Protein AF-A0A852SS51-F1 (afdb_monomer)

Secondary structure (DSSP, 8-state):
------------------------TT-----HHHHHHHGGGTTSEE--TTSPPP--TTTGGGB-GGG-EEEEEETTEEEEEEEBTTS-EEEEEEEPPHHHHS------------------PPPP-----------PPP---------------PPPPP---SS-EEEEE-HHHHHHH-EEEEETTTTEEEEE--TTS---TT-EEEETTEEEE-

Organism: NCBI:txid881268

Sequence (214 aa):
MHGRGAGASIALGLTVVALVPVLLSGCAASPTAALSRMAHLDRGTPVSGHIVPPVVPDVDADLVDSSVRLLAEQDGTAFWVGATSADDICFIAAPAPADLLATPSPTPSPAGAGTAAPGATPTPSASAAASAAASTPAAVSQGFGPPTTAAPTLPVPSLSVSQPEAVCLSPDSFGSHGATLRLGAEGTRVWLHTEYMTVGTGWVPIAQNIAVKA

Foldseek 3Di:
DDDDDDDDDDDDDPDPPPPPPPPPPDDLPDLVLLLVLCVLLVVFDQQDVVRDDDDDPPQNVFWDNRFKGFRDDDLQKTWIWTAGSVNKIKIKIAGHPVVVVPDPPPPPDPPDDDDDDDDDDDDDDDDDDDDDDDDDDDDDPDDDDDPPPPDPPDDDDRQDAPGMDMDIGHSVCCNVFNDWDAGDDVRKIKGQAGQPDDDDPQWDDPGNRITIHD

Radius of gyration: 28.09 Å; Cα contacts (8 Å, |Δi|>4): 261; chains: 1; bounding box: 50×111×61 Å

pLDDT: mean 74.56, std 17.76, range [42.25, 97.19]

Mean predicted aligned error: 15.14 Å

Nearest PDB structures (foldseek):
  5igw-assembly1_A  TM=8.926E-01  e=1.756E+00  Escherichia coli
  5ih0-assembly1_A  TM=7.879E-01  e=1.985E+00  Escherichia coli
  7d4i-assembly1_B2  TM=7.133E-01  e=1.292E+00  Saccharomyces cerevisiae S288C
  8bdd-assembly1_A  TM=5.948E-01  e=3.447E+00  Bacteroides ovatus
  7fik-assembly1_e  TM=5.591E-01  e=3.049E+00  Xenopus laevis

Solvent-accessible surface area (backbone atoms only — not comparable to full-atom values): 14227 Å² total; per-residue (Å²): 133,88,81,87,84,84,81,82,89,81,86,80,79,92,73,83,72,80,73,74,76,80,71,77,79,80,65,76,63,65,33,58,61,17,47,62,62,46,57,76,56,65,83,32,55,69,62,52,96,85,59,74,80,81,82,32,86,100,47,50,96,43,47,38,74,92,53,36,28,46,66,48,74,48,75,61,22,27,33,35,38,28,27,25,62,84,28,26,35,34,45,34,42,24,53,43,56,69,77,78,68,51,68,77,70,77,71,79,74,80,89,69,81,92,77,93,79,89,88,82,88,82,84,90,80,84,88,85,87,82,90,81,90,79,87,82,80,83,84,79,85,72,89,76,74,84,81,85,65,81,70,81,83,70,86,75,79,86,46,77,49,93,58,59,46,73,44,72,35,49,39,67,56,32,73,75,70,28,47,75,42,73,52,76,92,86,59,29,32,38,34,45,43,56,85,89,57,80,86,54,95,78,52,46,75,80,46,98,43,33,31,38,29,120

Structure (mmCIF, N/CA/C/O backbone):
data_AF-A0A852SS51-F1
#
_entry.id   AF-A0A852SS51-F1
#
loop_
_atom_site.group_PDB
_atom_site.id
_atom_site.type_symbol
_atom_site.label_atom_id
_atom_site.label_alt_id
_atom_site.label_comp_id
_atom_site.label_asym_id
_atom_site.label_entity_id
_atom_site.label_seq_id
_atom_site.pdbx_PDB_ins_code
_atom_site.Cartn_x
_atom_site.Cartn_y
_atom_site.Cartn_z
_atom_site.occupancy
_atom_site.B_iso_or_equiv
_atom_site.auth_seq_id
_atom_site.auth_comp_id
_atom_site.auth_asym_id
_atom_site.auth_atom_id
_atom_site.pdbx_PDB_model_num
ATOM 1 N N . MET A 1 1 ? -3.092 -58.571 -26.195 1.00 42.25 1 MET A N 1
ATOM 2 C CA . MET A 1 1 ? -3.218 -58.309 -27.643 1.00 42.25 1 MET A CA 1
ATOM 3 C C . MET A 1 1 ? -2.917 -56.838 -27.881 1.00 42.25 1 MET A C 1
ATOM 5 O O . MET A 1 1 ? -3.468 -56.037 -27.149 1.00 42.25 1 MET A O 1
ATOM 9 N N . HIS A 1 2 ? -1.989 -56.568 -28.809 1.00 44.81 2 HIS A N 1
ATOM 10 C CA . HIS A 1 2 ? -1.758 -55.369 -29.641 1.00 44.81 2 HIS A CA 1
ATOM 11 C C . HIS A 1 2 ? -2.115 -53.963 -29.088 1.00 44.81 2 HIS A C 1
ATOM 13 O O . HIS A 1 2 ? -3.237 -53.722 -28.685 1.00 44.81 2 HIS A O 1
ATOM 19 N N . GLY A 1 3 ? -1.244 -52.952 -29.131 1.00 45.25 3 GLY A N 1
ATOM 20 C CA . GLY A 1 3 ? -0.030 -52.831 -29.928 1.00 45.25 3 GLY A CA 1
ATOM 21 C C . GLY A 1 3 ? 0.813 -51.617 -29.536 1.00 45.25 3 GLY A C 1
ATOM 22 O O . GLY A 1 3 ? 0.319 -50.598 -29.062 1.00 45.25 3 GLY A O 1
ATOM 23 N N . ARG A 1 4 ? 2.120 -51.781 -29.741 1.00 53.38 4 ARG A N 1
ATOM 24 C CA . ARG A 1 4 ? 3.139 -50.737 -29.682 1.00 53.38 4 ARG A CA 1
ATOM 25 C C . ARG A 1 4 ? 3.018 -49.882 -30.944 1.00 53.38 4 ARG A C 1
ATOM 27 O O . ARG A 1 4 ? 3.252 -50.389 -32.037 1.00 53.38 4 ARG A O 1
ATOM 34 N N . GLY A 1 5 ? 2.665 -48.610 -30.788 1.00 48.19 5 GLY A N 1
ATOM 35 C CA . GLY A 1 5 ? 2.782 -47.610 -31.845 1.00 48.19 5 GLY A CA 1
ATOM 36 C C . GLY A 1 5 ? 4.190 -47.029 -31.851 1.00 48.19 5 GLY A C 1
ATOM 37 O O . GLY A 1 5 ? 4.538 -46.242 -30.977 1.00 48.19 5 GLY A O 1
ATOM 38 N N . ALA A 1 6 ? 4.992 -47.456 -32.823 1.00 56.84 6 ALA A N 1
ATOM 39 C CA . ALA A 1 6 ? 6.193 -46.761 -33.255 1.00 56.84 6 ALA A CA 1
ATOM 40 C C . ALA A 1 6 ? 5.785 -45.558 -34.124 1.00 56.84 6 ALA A C 1
ATOM 42 O O . ALA A 1 6 ? 4.929 -45.691 -34.995 1.00 56.84 6 ALA A O 1
ATOM 43 N N . GLY A 1 7 ? 6.402 -44.401 -33.907 1.00 43.03 7 GLY A N 1
ATOM 44 C CA . GLY A 1 7 ? 6.228 -43.212 -34.745 1.00 43.03 7 GLY A CA 1
ATOM 45 C C . GLY A 1 7 ? 7.230 -42.155 -34.302 1.00 43.03 7 GLY A C 1
ATOM 46 O O . GLY A 1 7 ? 7.063 -41.546 -33.258 1.00 43.03 7 GLY A O 1
ATOM 47 N N . ALA A 1 8 ? 8.408 -42.140 -34.921 1.00 53.12 8 ALA A N 1
ATOM 48 C CA . ALA A 1 8 ? 8.755 -41.256 -36.036 1.00 53.12 8 ALA A CA 1
ATOM 49 C C . ALA A 1 8 ? 9.633 -40.102 -35.527 1.00 53.12 8 ALA A C 1
ATOM 51 O O . ALA A 1 8 ? 9.162 -39.050 -35.108 1.00 53.12 8 ALA A O 1
ATOM 52 N N . SER A 1 9 ? 10.944 -40.345 -35.547 1.00 51.62 9 SER A N 1
ATOM 53 C CA . SER A 1 9 ? 11.971 -39.323 -35.373 1.00 51.62 9 SER A CA 1
ATOM 54 C C . SER A 1 9 ? 11.930 -38.372 -36.567 1.00 51.62 9 SER A C 1
ATOM 56 O O . SER A 1 9 ? 12.265 -38.765 -37.682 1.00 51.62 9 SER A O 1
ATOM 58 N N . ILE A 1 10 ? 11.533 -37.123 -36.335 1.00 52.88 10 ILE A N 1
ATOM 59 C CA . ILE A 1 10 ? 11.692 -36.040 -37.305 1.00 52.88 10 ILE A CA 1
ATOM 60 C C . ILE A 1 10 ? 12.879 -35.206 -36.830 1.00 52.88 10 ILE A C 1
ATOM 62 O O . ILE A 1 10 ? 12.768 -34.391 -35.919 1.00 52.88 10 ILE A O 1
ATOM 66 N N . ALA A 1 11 ? 14.037 -35.471 -37.428 1.00 55.38 11 ALA A N 1
ATOM 67 C CA . ALA A 1 11 ? 15.198 -34.599 -37.384 1.00 55.38 11 ALA A CA 1
ATOM 68 C C . ALA A 1 11 ? 15.088 -33.629 -38.563 1.00 55.38 11 ALA A C 1
ATOM 70 O O . ALA A 1 11 ? 15.145 -34.070 -39.706 1.00 55.38 11 ALA A O 1
ATOM 71 N N . LEU A 1 12 ? 14.918 -32.331 -38.304 1.00 49.09 12 LEU A N 1
ATOM 72 C CA . LEU A 1 12 ? 14.975 -31.297 -39.338 1.00 49.09 12 LEU A CA 1
ATOM 73 C C . LEU A 1 12 ? 15.389 -29.952 -38.730 1.00 49.09 12 LEU A C 1
ATOM 75 O O . LEU A 1 12 ? 14.656 -29.351 -37.952 1.00 49.09 12 LEU A O 1
ATOM 79 N N . GLY A 1 13 ? 16.567 -29.492 -39.155 1.00 46.44 13 GLY A N 1
ATOM 80 C CA . GLY A 1 13 ? 16.832 -28.076 -39.402 1.00 46.44 13 GLY A CA 1
ATOM 81 C C . GLY A 1 13 ? 17.145 -27.209 -38.190 1.00 46.44 13 GLY A C 1
ATOM 82 O O . GLY A 1 13 ? 16.386 -26.297 -37.875 1.00 46.44 13 GLY A O 1
ATOM 83 N N . LEU A 1 14 ? 18.316 -27.411 -37.580 1.00 47.19 14 LEU A N 1
ATOM 84 C CA . LEU A 1 14 ? 18.924 -26.416 -36.696 1.00 47.19 14 LEU A CA 1
ATOM 85 C C . LEU A 1 14 ? 19.359 -25.200 -37.541 1.00 47.19 14 LEU A C 1
ATOM 87 O O . LEU A 1 14 ? 20.503 -25.091 -37.975 1.00 47.19 14 LEU A O 1
ATOM 91 N N . THR A 1 15 ? 18.417 -24.307 -37.834 1.00 51.47 15 THR A N 1
ATOM 92 C CA . THR A 1 15 ? 18.710 -23.023 -38.474 1.00 51.47 15 THR A CA 1
ATOM 93 C C . THR A 1 15 ? 19.184 -22.089 -37.371 1.00 51.47 15 THR A C 1
ATOM 95 O O . THR A 1 15 ? 18.378 -21.504 -36.652 1.00 51.47 15 THR A O 1
ATOM 98 N N . VAL A 1 16 ? 20.502 -21.992 -37.191 1.00 48.81 16 VAL A N 1
ATOM 99 C CA . VAL A 1 16 ? 21.130 -20.994 -36.317 1.00 48.81 16 VAL A CA 1
ATOM 100 C C . VAL A 1 16 ? 20.987 -19.636 -37.001 1.00 48.81 16 VAL A C 1
ATOM 102 O O . VAL A 1 16 ? 21.909 -19.126 -37.629 1.00 48.81 16 VAL A O 1
ATOM 105 N N . VAL A 1 17 ? 19.790 -19.055 -36.929 1.00 54.34 17 VAL A N 1
ATOM 106 C CA . VAL A 1 17 ? 19.631 -17.616 -37.107 1.00 54.34 17 VAL A CA 1
ATOM 107 C C . VAL A 1 17 ? 20.186 -17.008 -35.831 1.00 54.34 17 VAL A C 1
ATOM 109 O O . VAL A 1 17 ? 19.547 -17.050 -34.782 1.00 54.34 17 VAL A O 1
ATOM 112 N N . ALA A 1 18 ? 21.414 -16.502 -35.910 1.00 50.97 18 ALA A N 1
ATOM 113 C CA . ALA A 1 18 ? 21.971 -15.629 -34.895 1.00 50.97 18 ALA A CA 1
ATOM 114 C C . ALA A 1 18 ? 21.113 -14.355 -34.848 1.00 50.97 18 ALA A C 1
ATOM 116 O O . ALA A 1 18 ? 21.415 -13.360 -35.505 1.00 50.97 18 ALA A O 1
ATOM 117 N N . LEU A 1 19 ? 20.008 -14.395 -34.095 1.00 48.12 19 LEU A N 1
ATOM 118 C CA . LEU A 1 19 ? 19.442 -13.187 -33.523 1.00 48.12 19 LEU A CA 1
ATOM 119 C C . LEU A 1 19 ? 20.544 -12.629 -32.636 1.00 48.12 19 LEU A C 1
ATOM 121 O O . LEU A 1 19 ? 20.830 -13.177 -31.578 1.00 48.12 19 LEU A O 1
ATOM 125 N N . VAL A 1 20 ? 21.196 -11.574 -33.103 1.00 48.84 20 VAL A N 1
ATOM 126 C CA . VAL A 1 20 ? 21.900 -10.644 -32.233 1.00 48.84 20 VAL A CA 1
ATOM 127 C C . VAL A 1 20 ? 20.809 -10.068 -31.331 1.00 48.84 20 VAL A C 1
ATOM 129 O O . VAL A 1 20 ? 19.984 -9.304 -31.843 1.00 48.84 20 VAL A O 1
ATOM 132 N N . PRO A 1 21 ? 20.714 -10.420 -30.031 1.00 57.44 21 PRO A N 1
ATOM 133 C CA . PRO A 1 21 ? 19.940 -9.584 -29.144 1.00 57.44 21 PRO A CA 1
ATOM 134 C C . PRO A 1 21 ? 20.700 -8.264 -29.129 1.00 57.44 21 PRO A C 1
ATOM 136 O O . PRO A 1 21 ? 21.792 -8.159 -28.570 1.00 57.44 21 PRO A O 1
ATOM 139 N N . VAL A 1 22 ? 20.155 -7.257 -29.806 1.00 53.78 22 VAL A N 1
ATOM 140 C CA . VAL A 1 22 ? 20.464 -5.875 -29.472 1.00 53.78 22 VAL A CA 1
ATOM 141 C C . VAL A 1 22 ? 19.935 -5.722 -28.054 1.00 53.78 22 VAL A C 1
ATOM 143 O O . VAL A 1 22 ? 18.771 -5.399 -27.832 1.00 53.78 22 VAL A O 1
ATOM 146 N N . LEU A 1 23 ? 20.776 -6.098 -27.092 1.00 49.91 23 LEU A N 1
ATOM 147 C CA . LEU A 1 23 ? 20.613 -5.764 -25.699 1.00 49.91 23 LEU A CA 1
ATOM 148 C C . LEU A 1 23 ? 20.606 -4.241 -25.706 1.00 49.91 23 LEU A C 1
ATOM 150 O O . LEU A 1 23 ? 21.656 -3.608 -25.797 1.00 49.91 23 LEU A O 1
ATOM 154 N N . LEU A 1 24 ? 19.410 -3.654 -25.671 1.00 52.22 24 LEU A N 1
ATOM 155 C CA . LEU A 1 24 ? 19.186 -2.289 -25.221 1.00 52.22 24 LEU A CA 1
ATOM 156 C C . LEU A 1 24 ? 19.570 -2.234 -23.734 1.00 52.22 24 LEU A C 1
ATOM 158 O O . LEU A 1 24 ? 18.744 -2.045 -22.850 1.00 52.22 24 LEU A O 1
ATOM 162 N N . SER A 1 25 ? 20.845 -2.481 -23.445 1.00 55.56 25 SER A N 1
ATOM 163 C CA . SER A 1 25 ? 21.470 -2.239 -22.163 1.00 55.56 25 SER A CA 1
ATOM 164 C C . SER A 1 25 ? 21.562 -0.727 -22.024 1.00 55.56 25 SER A C 1
ATOM 166 O O . SER A 1 25 ? 22.410 -0.100 -22.660 1.00 55.56 25 SER A O 1
ATOM 168 N N . GLY A 1 26 ? 20.666 -0.120 -21.255 1.00 47.28 26 GLY A N 1
ATOM 169 C CA . GLY A 1 26 ? 20.811 1.305 -20.963 1.00 47.28 26 GLY A CA 1
ATOM 170 C C . GLY A 1 26 ? 19.663 1.978 -20.237 1.00 47.28 26 GLY A C 1
ATOM 171 O O . GLY A 1 26 ? 19.894 2.984 -19.579 1.00 47.28 26 GLY A O 1
ATOM 172 N N . CYS A 1 27 ? 18.459 1.419 -20.273 1.00 58.12 27 CYS A N 1
ATOM 173 C CA . CYS A 1 27 ? 17.416 1.814 -19.339 1.00 58.12 27 CYS A CA 1
ATOM 174 C C . CYS A 1 27 ? 17.160 0.603 -18.458 1.00 58.12 27 CYS A C 1
ATOM 176 O O . CYS A 1 27 ? 16.450 -0.313 -18.865 1.00 58.12 27 CYS A O 1
ATOM 178 N N . ALA A 1 28 ? 17.789 0.571 -17.277 1.00 53.47 28 ALA A N 1
ATOM 179 C CA . ALA A 1 28 ? 17.272 -0.239 -16.180 1.00 53.47 28 ALA A CA 1
ATOM 180 C C . ALA A 1 28 ? 15.761 -0.005 -16.160 1.00 53.47 28 ALA A C 1
ATOM 182 O O . ALA A 1 28 ? 15.351 1.159 -16.210 1.00 53.47 28 ALA A O 1
ATOM 183 N N . ALA A 1 29 ? 14.985 -1.086 -16.254 1.00 58.97 29 ALA A N 1
ATOM 184 C CA . ALA A 1 29 ? 13.540 -1.048 -16.388 1.00 58.97 29 ALA A CA 1
ATOM 185 C C . ALA A 1 29 ? 12.988 -0.157 -15.275 1.00 58.97 29 ALA A C 1
ATOM 187 O O . ALA A 1 29 ? 12.867 -0.568 -14.128 1.00 58.97 29 ALA A O 1
ATOM 188 N N . SER A 1 30 ? 12.762 1.119 -15.594 1.00 70.88 30 SER A N 1
ATOM 189 C CA . SER A 1 30 ? 12.109 2.021 -14.665 1.00 70.88 30 SER A CA 1
ATOM 190 C C . SER A 1 30 ? 10.732 1.416 -14.468 1.00 70.88 30 SER A C 1
ATOM 192 O O . SER A 1 30 ? 10.134 1.048 -15.489 1.00 70.88 30 SER A O 1
ATOM 194 N N . PRO A 1 31 ? 10.255 1.267 -13.224 1.00 78.69 31 PRO A N 1
ATOM 195 C CA . PRO A 1 31 ? 9.026 0.550 -12.929 1.00 78.69 31 PRO A CA 1
ATOM 196 C C . PRO A 1 31 ? 7.823 1.360 -13.425 1.00 78.69 31 PRO A C 1
ATOM 198 O O . PRO A 1 31 ? 7.130 2.048 -12.685 1.00 78.69 31 PRO A O 1
ATOM 201 N N . THR A 1 32 ? 7.655 1.391 -14.742 1.00 85.06 32 THR A N 1
ATOM 202 C CA . THR A 1 32 ? 6.829 2.364 -15.450 1.00 85.06 32 THR A CA 1
ATOM 203 C C . THR A 1 32 ? 5.369 1.994 -15.269 1.00 85.06 32 THR A C 1
ATOM 205 O O . THR A 1 32 ? 4.538 2.883 -15.080 1.00 85.06 32 THR A O 1
ATOM 208 N N . ALA A 1 33 ? 5.049 0.695 -15.275 1.00 85.00 33 ALA A N 1
ATOM 209 C CA . ALA A 1 33 ? 3.691 0.246 -15.036 1.00 85.00 33 ALA A CA 1
ATOM 210 C C . ALA A 1 33 ? 3.321 0.427 -13.561 1.00 85.00 33 ALA A C 1
ATOM 212 O O . ALA A 1 33 ? 2.258 0.985 -13.283 1.00 85.00 33 ALA A O 1
ATOM 213 N N . ALA A 1 34 ? 4.198 0.062 -12.620 1.00 86.75 34 ALA A N 1
ATOM 214 C CA . ALA A 1 34 ? 3.962 0.290 -11.198 1.00 86.75 34 ALA A CA 1
ATOM 215 C C . ALA A 1 34 ? 3.784 1.782 -10.890 1.00 86.75 34 ALA A C 1
ATOM 217 O O . ALA A 1 34 ? 2.770 2.174 -10.314 1.00 86.75 34 ALA A O 1
ATOM 218 N N . LEU A 1 35 ? 4.703 2.641 -11.347 1.00 87.06 35 LEU A N 1
ATOM 219 C CA . LEU A 1 35 ? 4.623 4.094 -11.156 1.00 87.06 35 LEU A CA 1
ATOM 220 C C . LEU A 1 35 ? 3.359 4.684 -11.788 1.00 87.06 35 LEU A C 1
ATOM 222 O O . LEU A 1 35 ? 2.681 5.490 -11.154 1.00 87.06 35 LEU A O 1
ATOM 226 N N . SER A 1 36 ? 2.988 4.256 -13.000 1.00 88.19 36 SER A N 1
ATOM 227 C CA . SER A 1 36 ? 1.755 4.720 -13.645 1.00 88.19 36 SER A CA 1
ATOM 228 C C . SER A 1 36 ? 0.504 4.334 -12.856 1.00 88.19 36 SER A C 1
ATOM 230 O O . SER A 1 36 ? -0.457 5.100 -12.845 1.00 88.19 36 SER A O 1
ATOM 232 N N . ARG A 1 37 ? 0.480 3.165 -12.207 1.00 87.38 37 ARG A N 1
ATOM 233 C CA . ARG A 1 37 ? -0.650 2.744 -11.363 1.00 87.38 37 ARG A CA 1
ATOM 234 C C . ARG A 1 37 ? -0.654 3.454 -10.012 1.00 87.38 37 ARG A C 1
ATOM 236 O O . ARG A 1 37 ? -1.723 3.812 -9.524 1.00 87.38 37 ARG A O 1
ATOM 243 N N . MET A 1 38 ? 0.520 3.700 -9.436 1.00 88.12 38 MET A N 1
ATOM 244 C CA . MET A 1 38 ? 0.670 4.438 -8.181 1.00 88.12 38 MET A CA 1
ATOM 245 C C . MET A 1 38 ? 0.417 5.940 -8.324 1.00 88.12 38 MET A C 1
ATOM 247 O O . MET A 1 38 ? 0.101 6.575 -7.326 1.00 88.12 38 MET A O 1
ATOM 251 N N . ALA A 1 39 ? 0.477 6.516 -9.528 1.00 86.31 39 ALA A N 1
ATOM 252 C CA . ALA A 1 39 ? 0.169 7.933 -9.760 1.00 86.31 39 ALA A CA 1
ATOM 253 C C . ALA A 1 39 ? -1.237 8.340 -9.267 1.00 86.31 39 ALA A C 1
ATOM 255 O O . ALA A 1 39 ? -1.473 9.485 -8.896 1.00 86.31 39 ALA A O 1
ATOM 256 N N . HIS A 1 40 ? -2.173 7.391 -9.195 1.00 79.50 40 HIS A N 1
ATOM 257 C CA . HIS A 1 40 ? -3.512 7.616 -8.640 1.00 79.50 40 HIS A CA 1
ATOM 258 C C . HIS A 1 40 ? -3.546 7.648 -7.100 1.00 79.50 40 HIS A C 1
ATOM 260 O O . HIS A 1 40 ? -4.540 8.064 -6.509 1.00 79.50 40 HIS A O 1
ATOM 266 N N . LEU A 1 41 ? -2.467 7.211 -6.448 1.00 81.19 41 LEU A N 1
ATOM 267 C CA . LEU A 1 41 ? -2.251 7.271 -4.999 1.00 81.19 41 LEU A CA 1
ATOM 268 C C . LEU A 1 41 ? -1.458 8.525 -4.585 1.00 81.19 41 LEU A C 1
ATOM 270 O O . LEU A 1 41 ? -1.228 8.737 -3.396 1.00 81.19 41 LEU A O 1
ATOM 274 N N . ASP A 1 42 ? -1.049 9.365 -5.545 1.00 61.44 42 ASP A N 1
ATOM 275 C CA . ASP A 1 42 ? -0.077 10.468 -5.403 1.00 61.44 42 ASP A CA 1
ATOM 276 C C . ASP A 1 42 ? -0.599 11.687 -4.614 1.00 61.44 42 ASP A C 1
ATOM 278 O O . ASP A 1 42 ? -0.108 12.804 -4.739 1.00 61.44 42 ASP A O 1
ATOM 282 N N . ARG A 1 43 ? -1.609 11.484 -3.759 1.00 63.03 43 ARG A N 1
ATOM 283 C CA . ARG A 1 43 ? -1.930 12.422 -2.673 1.00 63.03 43 ARG A CA 1
ATOM 284 C C . ARG A 1 43 ? -1.122 12.154 -1.401 1.00 63.03 43 ARG A C 1
ATOM 286 O O . ARG A 1 43 ? -1.255 12.915 -0.446 1.00 63.03 43 ARG A O 1
ATOM 293 N N . GLY A 1 44 ? -0.318 11.090 -1.371 1.00 60.62 44 GLY A N 1
ATOM 294 C CA . GLY A 1 44 ? 0.614 10.822 -0.276 1.00 60.62 44 GLY A CA 1
ATOM 295 C C . GLY A 1 44 ? 1.711 11.884 -0.185 1.00 60.62 44 GLY A C 1
ATOM 296 O O . GLY A 1 44 ? 2.132 12.455 -1.192 1.00 60.62 44 GLY A O 1
ATOM 297 N N . THR A 1 45 ? 2.199 12.149 1.026 1.00 65.12 45 THR A N 1
ATOM 298 C CA . THR A 1 45 ? 3.310 13.086 1.224 1.00 65.12 45 THR A CA 1
ATOM 299 C C . THR A 1 45 ? 4.581 12.433 0.678 1.00 65.12 45 THR A C 1
ATOM 301 O O . THR A 1 45 ? 4.943 11.345 1.147 1.00 65.12 45 THR A O 1
ATOM 304 N N . PRO A 1 46 ? 5.275 13.038 -0.309 1.00 64.06 46 PRO A N 1
ATOM 305 C CA . PRO A 1 46 ? 6.566 12.527 -0.726 1.00 64.06 46 PRO A CA 1
ATOM 306 C C . PRO A 1 46 ? 7.482 12.537 0.488 1.00 64.06 46 PRO A C 1
ATOM 308 O O . PRO A 1 46 ? 7.522 13.507 1.253 1.00 64.06 46 PRO A O 1
ATOM 311 N N . VAL A 1 47 ? 8.195 11.433 0.660 1.00 64.62 47 VAL A N 1
ATOM 312 C CA . VAL A 1 47 ? 9.148 11.248 1.742 1.00 64.62 47 VAL A CA 1
ATOM 313 C C . VAL A 1 47 ? 10.229 12.320 1.586 1.00 64.62 47 VAL A C 1
ATOM 315 O O . VAL A 1 47 ? 11.136 12.218 0.765 1.00 64.62 47 VAL A O 1
ATOM 318 N N . SER A 1 48 ? 10.068 13.427 2.310 1.00 60.38 48 SER A N 1
ATOM 319 C CA . SER A 1 48 ? 11.087 14.469 2.410 1.00 60.38 48 SER A CA 1
ATOM 320 C C . SER A 1 48 ? 12.249 13.860 3.185 1.00 60.38 48 SER A C 1
ATOM 322 O O . SER A 1 48 ? 11.986 13.093 4.104 1.00 60.38 48 SER A O 1
ATOM 324 N N . GLY A 1 49 ? 13.504 14.173 2.842 1.00 59.19 49 GLY A N 1
ATOM 325 C CA . GLY A 1 49 ? 14.711 13.426 3.264 1.00 59.19 49 GLY A CA 1
ATOM 326 C C . GLY A 1 49 ? 14.983 13.249 4.771 1.00 59.19 49 GLY A C 1
ATOM 327 O O . GLY A 1 49 ? 16.048 12.768 5.138 1.00 59.19 49 GLY A O 1
ATOM 328 N N . HIS A 1 50 ? 14.053 13.636 5.642 1.00 67.94 50 HIS A N 1
ATOM 329 C CA . HIS A 1 50 ? 14.040 13.353 7.077 1.00 67.94 50 HIS A CA 1
ATOM 330 C C . HIS A 1 50 ? 13.170 12.151 7.463 1.00 67.94 50 HIS A C 1
ATOM 332 O O . HIS A 1 50 ? 13.317 11.625 8.559 1.00 67.94 50 HIS A O 1
ATOM 338 N N . ILE A 1 51 ? 12.264 11.721 6.590 1.00 74.25 51 ILE A N 1
ATOM 339 C CA . ILE A 1 51 ? 11.429 10.549 6.813 1.00 74.25 51 ILE A CA 1
ATOM 340 C C . ILE A 1 51 ? 12.157 9.366 6.169 1.00 74.25 51 ILE A C 1
ATOM 342 O O . ILE A 1 51 ? 12.460 9.399 4.983 1.00 74.25 51 ILE A O 1
ATOM 346 N N . VAL A 1 52 ? 12.493 8.341 6.947 1.00 79.38 52 VAL A N 1
ATOM 347 C CA . VAL A 1 52 ? 13.168 7.141 6.433 1.00 79.38 52 VAL A CA 1
ATOM 348 C C . VAL A 1 52 ? 12.108 6.054 6.239 1.00 79.38 52 VAL A C 1
ATOM 350 O O . VAL A 1 52 ? 11.379 5.775 7.196 1.00 79.38 52 VAL A O 1
ATOM 353 N N . PRO A 1 53 ? 11.978 5.459 5.036 1.00 79.88 53 PRO A N 1
ATOM 354 C CA . PRO A 1 53 ? 11.108 4.309 4.825 1.00 79.88 53 PRO A CA 1
ATOM 355 C C . PRO A 1 53 ? 11.412 3.189 5.829 1.00 79.88 53 PRO A C 1
ATOM 357 O O . PRO A 1 53 ? 12.570 3.006 6.216 1.00 79.88 53 PRO A O 1
ATOM 360 N N . PRO A 1 54 ? 10.403 2.431 6.279 1.00 83.44 54 PRO A N 1
ATOM 361 C CA . PRO A 1 54 ? 10.652 1.296 7.151 1.00 83.44 54 PRO A CA 1
ATOM 362 C C . PRO A 1 54 ? 11.446 0.224 6.402 1.00 83.44 54 PRO A C 1
ATOM 364 O O . PRO A 1 54 ? 11.096 -0.132 5.279 1.00 83.44 54 PRO A O 1
ATOM 367 N N . VAL A 1 55 ? 12.460 -0.340 7.061 1.00 86.94 55 VAL A N 1
ATOM 368 C CA . VAL A 1 55 ? 13.191 -1.494 6.527 1.00 86.94 55 VAL A CA 1
ATOM 369 C C . VAL A 1 55 ? 12.291 -2.719 6.614 1.00 86.94 55 VAL A C 1
ATOM 371 O O . VAL A 1 55 ? 12.000 -3.204 7.711 1.00 86.94 55 VAL A O 1
ATOM 374 N N . VAL A 1 56 ?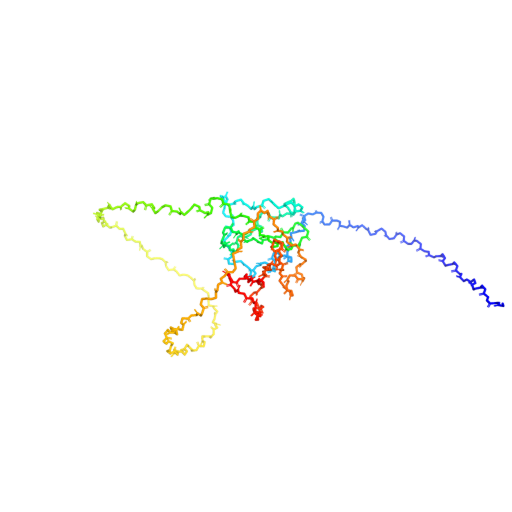 11.842 -3.218 5.465 1.00 86.56 56 VAL A N 1
ATOM 375 C CA . VAL A 1 56 ? 11.012 -4.424 5.379 1.00 86.56 56 VAL A CA 1
ATOM 376 C C . VAL A 1 56 ? 11.881 -5.598 4.920 1.00 86.56 56 VAL A C 1
ATOM 378 O O . VAL A 1 56 ? 12.427 -5.544 3.814 1.00 86.56 56 VAL A O 1
ATOM 381 N N . PRO A 1 57 ? 12.006 -6.679 5.714 1.00 83.44 57 PRO A N 1
ATOM 382 C CA . PRO A 1 57 ? 12.707 -7.882 5.277 1.00 83.44 57 PRO A CA 1
ATOM 383 C C . PRO A 1 57 ? 12.189 -8.359 3.915 1.00 83.44 57 PRO A C 1
ATOM 385 O O . PRO A 1 57 ? 10.995 -8.268 3.641 1.00 83.44 57 PRO A O 1
ATOM 388 N N . ASP A 1 58 ? 13.093 -8.841 3.063 1.00 83.06 58 ASP A N 1
ATOM 389 C CA . ASP A 1 58 ? 12.800 -9.408 1.735 1.00 83.06 58 ASP A CA 1
ATOM 390 C C . ASP A 1 58 ? 12.257 -8.436 0.667 1.00 83.06 58 ASP A C 1
ATOM 392 O O . ASP A 1 58 ? 12.173 -8.816 -0.497 1.00 83.06 58 ASP A O 1
ATOM 396 N N . VAL A 1 59 ? 11.931 -7.187 1.020 1.00 84.88 59 VAL A N 1
ATOM 397 C CA . VAL A 1 59 ? 11.398 -6.175 0.085 1.00 84.88 59 VAL A CA 1
ATOM 398 C C . VAL A 1 59 ? 12.348 -4.983 -0.078 1.00 84.88 59 VAL A C 1
ATOM 400 O O . VAL A 1 59 ? 12.448 -4.417 -1.164 1.00 84.88 59 VAL A O 1
ATOM 403 N N . ASP A 1 60 ? 13.069 -4.617 0.984 1.00 81.56 60 ASP A N 1
ATOM 404 C CA . ASP A 1 60 ? 13.890 -3.399 1.060 1.00 81.56 60 ASP A CA 1
ATOM 405 C C . ASP A 1 60 ? 14.955 -3.300 -0.043 1.00 81.56 60 ASP A C 1
ATOM 407 O O . ASP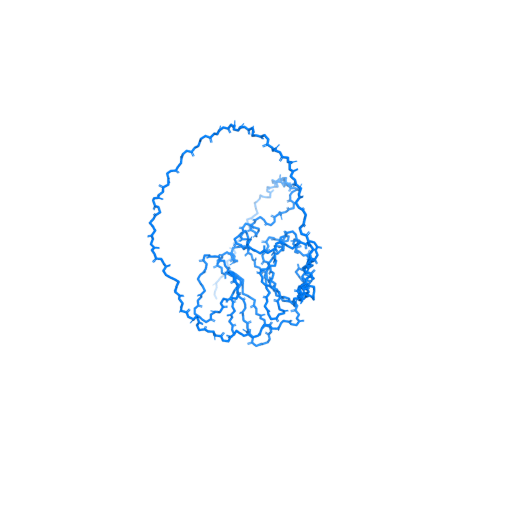 A 1 60 ? 15.097 -2.259 -0.677 1.00 81.56 60 ASP A O 1
ATOM 411 N N . ALA A 1 61 ? 15.643 -4.408 -0.342 1.00 79.12 61 ALA A N 1
ATOM 412 C CA . ALA A 1 61 ? 16.722 -4.437 -1.334 1.00 79.12 61 ALA A CA 1
ATOM 413 C C . ALA A 1 61 ? 16.256 -4.113 -2.765 1.00 79.12 61 ALA A C 1
ATOM 415 O O . ALA A 1 61 ? 17.068 -3.694 -3.591 1.00 79.12 61 ALA A O 1
ATOM 416 N N . ASP A 1 62 ? 14.966 -4.302 -3.047 1.00 87.81 62 ASP A N 1
ATOM 417 C CA . ASP A 1 62 ? 14.385 -4.091 -4.368 1.00 87.81 62 ASP A CA 1
ATOM 418 C C . ASP A 1 62 ? 13.540 -2.819 -4.452 1.00 87.81 62 ASP A C 1
ATOM 420 O O . ASP A 1 62 ? 13.135 -2.443 -5.552 1.00 87.81 62 ASP A O 1
ATOM 424 N N . LEU A 1 63 ? 13.265 -2.144 -3.332 1.00 90.62 63 LEU A N 1
ATOM 425 C CA . LEU A 1 63 ? 12.395 -0.975 -3.298 1.00 90.62 63 LEU A CA 1
ATOM 426 C C . LEU A 1 63 ? 13.099 0.251 -3.904 1.00 90.62 63 LEU A C 1
ATOM 428 O O . LEU A 1 63 ? 14.235 0.582 -3.572 1.00 90.62 63 LEU A O 1
ATOM 432 N N . VAL A 1 64 ? 12.417 0.971 -4.794 1.00 90.50 64 VAL A N 1
ATOM 433 C CA . VAL A 1 64 ? 12.946 2.211 -5.372 1.00 90.50 64 VAL A CA 1
ATOM 434 C C . VAL A 1 64 ? 12.608 3.370 -4.438 1.00 90.50 64 VAL A C 1
ATOM 436 O O . VAL A 1 64 ? 11.461 3.816 -4.417 1.00 90.50 64 VAL A O 1
ATOM 439 N N . ASP A 1 65 ? 13.593 3.905 -3.711 1.00 87.88 65 ASP A N 1
ATOM 440 C CA . ASP A 1 65 ? 13.408 4.971 -2.704 1.00 87.88 65 ASP A CA 1
ATOM 441 C C . ASP A 1 65 ? 12.546 6.148 -3.189 1.00 87.88 65 ASP A C 1
ATOM 443 O O . ASP A 1 65 ? 11.630 6.605 -2.506 1.00 87.88 65 ASP A O 1
ATOM 447 N N . SER A 1 66 ? 12.786 6.621 -4.417 1.00 87.12 66 SER A N 1
ATOM 448 C CA . SER A 1 66 ? 12.063 7.762 -4.998 1.00 87.12 66 SER A CA 1
ATOM 449 C C . SER A 1 66 ? 10.583 7.484 -5.282 1.00 87.12 66 SER A C 1
ATOM 451 O O . SER A 1 66 ? 9.811 8.420 -5.514 1.00 87.12 66 SER A O 1
ATOM 453 N N . SER A 1 67 ? 10.169 6.218 -5.261 1.00 90.56 67 SER A N 1
ATOM 454 C CA . SER A 1 67 ? 8.787 5.781 -5.462 1.00 90.56 67 SER A CA 1
ATOM 455 C C . SER A 1 67 ? 8.004 5.633 -4.158 1.00 90.56 67 SER A C 1
ATOM 457 O O . SER A 1 67 ? 6.777 5.584 -4.199 1.00 90.56 67 SER A O 1
ATOM 459 N N . VAL A 1 68 ? 8.688 5.600 -3.009 1.00 91.88 68 VAL A N 1
ATOM 460 C CA . VAL A 1 68 ? 8.045 5.374 -1.714 1.00 91.88 68 VAL A CA 1
ATOM 461 C C . VAL A 1 68 ? 7.211 6.588 -1.320 1.00 91.88 68 VAL A C 1
ATOM 463 O O . VAL A 1 68 ? 7.638 7.740 -1.456 1.00 91.88 68 VAL A O 1
ATOM 466 N N . ARG A 1 69 ? 5.991 6.344 -0.847 1.00 91.31 69 ARG A N 1
ATOM 467 C CA . ARG A 1 69 ? 5.049 7.362 -0.377 1.00 91.31 69 ARG A CA 1
ATOM 468 C C . ARG A 1 69 ? 4.447 6.928 0.948 1.00 91.31 69 ARG A C 1
ATOM 470 O O . ARG A 1 69 ? 3.998 5.790 1.077 1.00 91.31 69 ARG A O 1
ATOM 477 N N . LEU A 1 70 ? 4.388 7.857 1.900 1.00 91.94 70 LEU A N 1
ATOM 478 C CA . LEU A 1 70 ? 3.571 7.703 3.098 1.00 91.94 70 LEU A CA 1
ATOM 479 C C . LEU A 1 70 ? 2.123 8.040 2.740 1.00 91.94 70 LEU A C 1
ATOM 481 O O . LEU A 1 70 ? 1.838 9.138 2.256 1.00 91.94 70 LEU A O 1
ATOM 485 N N . LEU A 1 71 ? 1.216 7.095 2.965 1.00 92.25 71 LEU A N 1
ATOM 486 C CA . LEU A 1 71 ? -0.200 7.247 2.641 1.00 92.25 71 LEU A CA 1
ATOM 487 C C . LEU A 1 71 ? -1.020 7.713 3.840 1.00 92.25 71 LEU A C 1
ATOM 489 O O . LEU A 1 71 ? -1.881 8.579 3.693 1.00 92.25 71 LEU A O 1
ATOM 493 N N . ALA A 1 72 ? -0.782 7.120 5.010 1.00 91.75 72 ALA A N 1
ATOM 494 C CA . ALA A 1 72 ? -1.499 7.449 6.234 1.00 91.75 72 ALA A CA 1
ATOM 495 C C . ALA A 1 72 ? -0.744 6.979 7.477 1.00 91.75 72 ALA A C 1
ATOM 497 O O . ALA A 1 72 ? 0.065 6.052 7.419 1.00 91.75 72 ALA A O 1
ATOM 498 N N . GLU A 1 73 ? -1.101 7.573 8.608 1.00 91.00 73 GLU A N 1
ATOM 499 C CA . GLU A 1 73 ? -0.723 7.114 9.938 1.00 91.00 73 GLU A CA 1
ATOM 500 C C . GLU A 1 73 ? -1.977 6.899 10.771 1.00 91.00 73 GLU A C 1
ATOM 502 O O . GLU A 1 73 ? -2.895 7.723 10.756 1.00 91.00 73 GLU A O 1
ATOM 507 N N . GLN A 1 74 ? -2.012 5.797 11.510 1.00 89.81 74 GLN A N 1
ATOM 508 C CA . GLN A 1 74 ? -3.104 5.503 12.417 1.00 89.81 74 GLN A CA 1
ATOM 509 C C . GLN A 1 74 ? -2.657 4.599 13.556 1.00 89.81 74 GLN A C 1
ATOM 511 O O . GLN A 1 74 ? -2.043 3.563 13.321 1.00 89.81 74 GLN A O 1
ATOM 516 N N . ASP A 1 75 ? -2.994 4.984 14.788 1.00 89.31 75 ASP A N 1
ATOM 517 C CA . ASP A 1 75 ? -2.719 4.211 16.006 1.00 89.31 75 ASP A CA 1
ATOM 518 C C . ASP A 1 75 ? -1.249 3.768 16.141 1.00 89.31 75 ASP A C 1
ATOM 520 O O . ASP A 1 75 ? -0.942 2.689 16.644 1.00 89.31 75 ASP A O 1
ATOM 524 N N . GLY A 1 76 ? -0.318 4.612 15.680 1.00 90.19 76 GLY A N 1
ATOM 525 C CA . GLY A 1 76 ? 1.115 4.308 15.695 1.00 90.19 76 GLY A CA 1
ATOM 526 C C . GLY A 1 76 ? 1.564 3.332 14.604 1.00 90.19 76 GLY A C 1
ATOM 527 O O . GLY A 1 76 ? 2.689 2.847 14.665 1.00 90.19 76 GLY A O 1
ATOM 528 N N . THR A 1 77 ? 0.726 3.062 13.603 1.00 92.75 77 THR A N 1
ATOM 529 C CA . THR A 1 77 ? 1.073 2.326 12.383 1.00 92.75 77 THR A CA 1
ATOM 530 C C . THR A 1 77 ? 1.123 3.291 11.199 1.00 92.75 77 THR A C 1
ATOM 532 O O . THR A 1 77 ? 0.174 4.034 10.955 1.00 92.75 77 THR A O 1
ATOM 535 N N . ALA A 1 78 ? 2.223 3.276 10.452 1.00 93.44 78 ALA A N 1
ATOM 536 C CA . ALA A 1 78 ? 2.400 4.018 9.213 1.00 93.44 78 ALA A CA 1
ATOM 537 C C . ALA A 1 78 ? 2.198 3.092 8.005 1.00 93.44 78 ALA A C 1
ATOM 539 O O . ALA A 1 78 ? 2.763 1.996 7.939 1.00 93.44 78 ALA A O 1
ATOM 540 N N . PHE A 1 79 ? 1.397 3.553 7.046 1.00 94.00 79 PHE A N 1
ATOM 541 C CA . PHE A 1 79 ? 1.063 2.837 5.821 1.00 94.00 79 PHE A CA 1
ATOM 542 C C . PHE A 1 79 ? 1.777 3.463 4.629 1.00 94.00 79 PHE A C 1
ATOM 544 O O . PHE A 1 79 ? 1.581 4.643 4.331 1.00 94.00 79 PHE A O 1
ATOM 551 N N . TRP A 1 80 ? 2.559 2.661 3.917 1.00 94.81 80 TRP A N 1
ATOM 552 C CA . TRP A 1 80 ? 3.394 3.101 2.806 1.00 94.81 80 TRP A CA 1
ATOM 553 C C . TRP A 1 80 ? 3.065 2.333 1.539 1.00 94.81 80 TRP A C 1
ATOM 555 O O . TRP A 1 80 ? 2.600 1.194 1.581 1.00 94.81 80 TRP A O 1
ATOM 565 N N . VAL A 1 81 ? 3.363 2.947 0.403 1.00 95.12 81 VAL A N 1
ATOM 566 C CA . VAL A 1 81 ? 3.381 2.273 -0.893 1.00 95.12 81 VAL A CA 1
ATOM 567 C C . VAL A 1 81 ? 4.678 2.604 -1.617 1.00 95.12 81 VAL A C 1
ATOM 569 O O . VAL A 1 81 ? 5.181 3.718 -1.488 1.00 95.12 81 VAL A O 1
ATOM 572 N N . GLY A 1 82 ? 5.223 1.652 -2.365 1.00 94.06 82 GLY A N 1
ATOM 573 C CA . GLY A 1 82 ? 6.403 1.854 -3.203 1.00 94.06 82 GLY A CA 1
ATOM 574 C C . GLY A 1 82 ? 6.446 0.864 -4.361 1.00 94.06 82 GLY A C 1
ATOM 575 O O . GLY A 1 82 ? 5.753 -0.153 -4.338 1.00 94.06 82 GLY A O 1
ATOM 576 N N . ALA A 1 83 ? 7.255 1.168 -5.373 1.00 94.50 83 ALA A N 1
ATOM 577 C CA . ALA A 1 83 ? 7.554 0.263 -6.474 1.00 94.50 83 ALA A CA 1
ATOM 578 C C . ALA A 1 83 ? 8.896 -0.438 -6.259 1.00 94.50 83 ALA A C 1
ATOM 580 O O . ALA A 1 83 ? 9.836 0.157 -5.726 1.00 94.50 83 ALA A O 1
ATOM 581 N N . THR A 1 84 ? 8.997 -1.676 -6.730 1.00 94.19 84 THR A N 1
ATOM 582 C CA . THR A 1 84 ? 10.262 -2.411 -6.787 1.00 94.19 84 THR A CA 1
ATOM 583 C C . THR A 1 84 ? 10.980 -2.195 -8.119 1.00 94.19 84 THR A C 1
ATOM 585 O O . THR A 1 84 ? 10.391 -1.759 -9.110 1.00 94.19 84 THR A O 1
ATOM 588 N N . SER A 1 85 ? 12.262 -2.549 -8.172 1.00 91.44 85 SER A N 1
ATOM 589 C CA . SER A 1 85 ? 13.061 -2.614 -9.400 1.00 91.44 85 SER A CA 1
ATOM 590 C C . SER A 1 85 ? 12.519 -3.633 -10.419 1.00 91.44 85 SER A C 1
ATOM 592 O O . SER A 1 85 ? 12.792 -3.513 -11.613 1.00 91.44 85 SER A O 1
ATOM 594 N N . ALA A 1 86 ? 11.716 -4.598 -9.956 1.00 92.56 86 ALA A N 1
ATOM 595 C CA . ALA A 1 86 ? 11.027 -5.601 -10.764 1.00 92.56 86 ALA A CA 1
ATOM 596 C C . ALA A 1 86 ? 9.645 -5.145 -11.279 1.00 92.56 86 ALA A C 1
ATOM 598 O O . ALA A 1 86 ? 8.939 -5.946 -11.886 1.00 92.56 86 ALA A O 1
ATOM 599 N N . ASP A 1 87 ? 9.278 -3.871 -11.081 1.00 93.19 87 ASP A N 1
ATOM 600 C CA . ASP A 1 87 ? 7.987 -3.290 -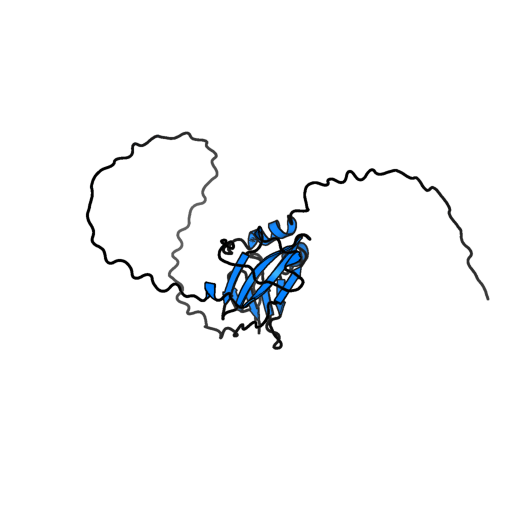11.487 1.00 93.19 87 ASP A CA 1
ATOM 601 C C . ASP A 1 87 ? 6.777 -3.831 -10.700 1.00 93.19 87 ASP A C 1
ATOM 603 O O . ASP A 1 87 ? 5.649 -3.762 -11.177 1.00 93.19 87 ASP A O 1
ATOM 607 N N . ASP A 1 88 ? 6.982 -4.326 -9.474 1.00 95.12 88 ASP A N 1
ATOM 608 C CA . ASP A 1 88 ? 5.894 -4.657 -8.543 1.00 95.12 88 ASP A CA 1
ATOM 609 C C . ASP A 1 88 ? 5.532 -3.458 -7.657 1.00 95.12 88 ASP A C 1
ATOM 611 O O . ASP A 1 88 ? 6.353 -2.579 -7.401 1.00 95.12 88 ASP A O 1
ATOM 615 N N . ILE A 1 89 ? 4.300 -3.437 -7.147 1.00 95.12 89 ILE A N 1
ATOM 616 C CA . ILE A 1 89 ? 3.800 -2.450 -6.183 1.00 95.12 89 ILE A CA 1
ATOM 617 C C . ILE A 1 89 ? 3.708 -3.114 -4.815 1.00 95.12 89 ILE A C 1
ATOM 619 O O . ILE A 1 89 ? 2.943 -4.064 -4.635 1.00 95.12 89 ILE A O 1
ATOM 623 N N . CYS A 1 90 ? 4.442 -2.590 -3.840 1.00 96.44 90 CYS A N 1
ATOM 624 C CA . CYS A 1 90 ? 4.436 -3.068 -2.465 1.00 96.44 90 CYS A CA 1
ATOM 625 C C . CYS A 1 90 ? 3.610 -2.145 -1.571 1.00 96.44 90 CYS A C 1
ATOM 627 O O . CYS A 1 90 ? 3.857 -0.941 -1.506 1.00 96.44 90 CYS A O 1
ATOM 629 N N . PHE A 1 91 ? 2.644 -2.723 -0.859 1.00 96.19 91 PHE A N 1
ATOM 630 C CA . PHE A 1 91 ? 1.908 -2.073 0.220 1.00 96.19 91 PHE A CA 1
ATOM 631 C C . PHE A 1 91 ? 2.484 -2.522 1.560 1.00 96.19 91 PHE A C 1
ATOM 633 O O . PHE A 1 91 ? 2.552 -3.722 1.823 1.00 96.19 91 PHE A O 1
ATOM 640 N N . ILE A 1 92 ? 2.905 -1.564 2.383 1.00 95.88 92 ILE A N 1
ATOM 641 C CA . ILE A 1 92 ? 3.694 -1.798 3.592 1.00 95.88 92 ILE A CA 1
ATOM 642 C C . ILE A 1 92 ? 2.964 -1.194 4.792 1.00 95.88 92 ILE A C 1
ATOM 644 O O . ILE A 1 92 ? 2.539 -0.039 4.747 1.00 95.88 92 ILE A O 1
ATOM 648 N N . ALA A 1 93 ? 2.872 -1.944 5.884 1.00 95.25 93 ALA A N 1
ATOM 649 C CA . ALA A 1 93 ? 2.505 -1.426 7.194 1.00 95.25 93 ALA A CA 1
ATOM 650 C C . ALA A 1 93 ? 3.679 -1.615 8.151 1.00 95.25 93 ALA A C 1
ATOM 652 O O . ALA A 1 93 ? 4.228 -2.707 8.268 1.00 95.25 93 ALA A O 1
ATOM 653 N N . ALA A 1 94 ? 4.063 -0.552 8.844 1.00 94.19 94 ALA A N 1
ATOM 654 C CA . ALA A 1 94 ? 5.156 -0.584 9.803 1.00 94.19 94 ALA A CA 1
ATOM 655 C C . ALA A 1 94 ? 4.822 0.275 11.025 1.00 94.19 94 ALA A C 1
ATOM 657 O O . ALA A 1 94 ? 3.981 1.170 10.920 1.00 94.19 94 ALA A O 1
ATOM 658 N N . PRO A 1 95 ? 5.482 0.053 12.174 1.00 91.75 95 PRO A N 1
ATOM 659 C CA . PRO A 1 95 ? 5.419 0.998 13.281 1.00 91.75 95 PRO A CA 1
ATOM 660 C C . PRO A 1 95 ? 5.767 2.410 12.792 1.00 91.75 95 PRO A C 1
ATOM 662 O O . PRO A 1 95 ? 6.744 2.594 12.062 1.00 91.75 95 PRO A O 1
ATOM 665 N N . ALA A 1 96 ? 4.965 3.401 13.175 1.00 87.31 96 ALA A N 1
ATOM 666 C CA . ALA A 1 96 ? 5.228 4.790 12.841 1.00 87.31 96 ALA A CA 1
ATOM 667 C C . ALA A 1 96 ? 6.576 5.204 13.460 1.00 87.31 96 ALA A C 1
ATOM 669 O O . ALA A 1 96 ? 6.798 4.965 14.654 1.00 87.31 96 ALA A O 1
ATOM 670 N N . PRO A 1 97 ? 7.499 5.793 12.680 1.00 80.88 97 PRO A N 1
ATOM 671 C CA . PRO A 1 97 ? 8.768 6.255 13.219 1.00 80.88 97 PRO A CA 1
ATOM 672 C C . PRO A 1 97 ? 8.519 7.297 14.315 1.00 80.88 97 PRO A C 1
ATOM 674 O O . PRO A 1 97 ? 7.621 8.134 14.213 1.00 80.88 97 PRO A O 1
ATOM 677 N N . ALA A 1 98 ? 9.332 7.251 15.373 1.00 77.88 98 ALA A N 1
ATOM 678 C CA . ALA A 1 98 ? 9.165 8.109 16.548 1.00 77.88 98 ALA A CA 1
ATOM 679 C C . ALA A 1 98 ? 9.168 9.612 16.204 1.00 77.88 98 ALA A C 1
ATOM 681 O O . ALA A 1 98 ? 8.505 10.393 16.883 1.00 77.88 98 ALA A O 1
ATOM 682 N N . ASP A 1 99 ? 9.854 10.001 15.127 1.00 69.81 99 ASP A N 1
ATOM 683 C CA . ASP A 1 99 ? 9.903 11.381 14.638 1.00 69.81 99 ASP A CA 1
ATOM 684 C C . ASP A 1 99 ? 8.572 11.874 14.050 1.00 69.81 99 ASP A C 1
ATOM 686 O O . ASP A 1 99 ? 8.293 13.068 14.114 1.00 69.81 99 ASP A O 1
ATOM 690 N N . LEU A 1 100 ? 7.720 10.982 13.528 1.00 67.81 100 LEU A N 1
ATOM 691 C CA . LEU A 1 100 ? 6.366 11.343 13.077 1.00 67.81 100 LEU A CA 1
ATOM 692 C C . LEU A 1 100 ? 5.398 11.486 14.259 1.00 67.81 100 LEU A C 1
ATOM 694 O O . LEU A 1 100 ? 4.474 12.295 14.231 1.00 67.81 100 LEU A O 1
ATOM 698 N N . LEU A 1 101 ? 5.664 10.757 15.345 1.00 67.50 101 LEU A N 1
ATOM 699 C CA . LEU A 1 101 ? 4.898 10.835 16.590 1.00 67.50 101 LEU A CA 1
ATOM 700 C C . LEU A 1 101 ? 5.303 12.020 17.472 1.00 67.50 101 LEU A C 1
ATOM 702 O O . LEU A 1 101 ? 4.580 12.353 18.416 1.00 67.50 101 LEU A O 1
ATOM 706 N N . ALA A 1 102 ? 6.434 12.669 17.180 1.00 67.12 102 ALA A N 1
ATOM 707 C CA . ALA A 1 102 ? 6.815 13.916 17.816 1.00 67.12 102 ALA A CA 1
ATOM 708 C C . ALA A 1 102 ? 5.822 14.997 17.380 1.00 67.12 102 ALA A C 1
ATOM 710 O O . ALA A 1 102 ? 6.004 15.686 16.378 1.00 67.12 102 ALA A O 1
ATOM 711 N N . THR A 1 103 ? 4.739 15.137 18.148 1.00 59.16 103 THR A N 1
ATOM 712 C CA . THR A 1 103 ? 3.785 16.228 17.976 1.00 59.16 103 THR A CA 1
ATOM 713 C C . THR A 1 103 ? 4.608 17.506 17.950 1.00 59.16 103 THR A C 1
ATOM 715 O O . THR A 1 103 ? 5.382 17.710 18.895 1.00 59.16 103 THR A O 1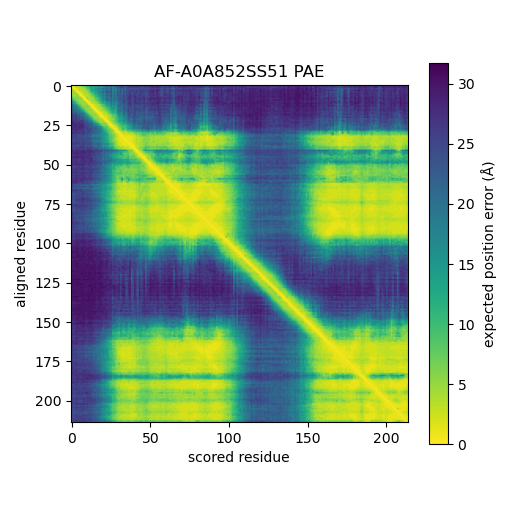
ATOM 718 N N . PRO A 1 104 ? 4.516 18.345 16.901 1.00 55.16 104 PRO A N 1
ATOM 719 C CA . PRO A 1 104 ? 5.273 19.579 16.879 1.00 55.16 104 PRO A CA 1
ATOM 720 C C . PRO A 1 104 ? 4.875 20.338 18.136 1.00 55.16 104 PRO A C 1
ATOM 722 O O . PRO A 1 104 ? 3.731 20.775 18.274 1.00 55.16 104 PRO A O 1
ATOM 725 N N . SER A 1 105 ? 5.801 20.421 19.098 1.00 54.09 105 SER A N 1
ATOM 726 C CA . SER A 1 105 ? 5.600 21.265 20.266 1.00 54.09 105 SER A CA 1
ATOM 727 C C . SER A 1 105 ? 5.276 22.638 19.699 1.00 54.09 105 SER A C 1
ATOM 729 O O . SER A 1 105 ? 6.056 23.112 18.863 1.00 54.09 105 SER A O 1
ATOM 731 N N . PRO A 1 106 ? 4.118 23.235 20.039 1.00 57.16 106 PRO A N 1
ATOM 732 C CA . PRO A 1 106 ? 3.720 24.502 19.459 1.00 57.16 106 PRO A CA 1
ATOM 733 C C . PRO A 1 106 ? 4.873 25.459 19.709 1.00 57.16 106 PRO A C 1
ATOM 735 O O . PRO A 1 106 ? 5.189 25.771 20.858 1.00 57.16 106 PRO A O 1
ATOM 738 N N . THR A 1 107 ? 5.569 25.838 18.635 1.00 60.03 107 THR A N 1
ATOM 739 C CA . THR A 1 107 ? 6.650 26.809 18.739 1.00 60.03 107 THR A CA 1
ATOM 740 C C . THR A 1 107 ? 6.009 28.026 19.388 1.00 60.03 107 THR A C 1
ATOM 742 O O . THR A 1 107 ? 4.987 28.484 18.865 1.00 60.03 107 THR A O 1
ATOM 745 N N . PRO A 1 108 ? 6.497 28.499 20.550 1.00 58.38 108 PRO A N 1
ATOM 746 C CA . PRO A 1 108 ? 5.888 29.638 21.209 1.00 58.38 108 PRO A CA 1
ATOM 747 C C . PRO A 1 108 ? 5.890 30.781 20.203 1.00 58.38 108 PRO A C 1
ATOM 749 O O . PRO A 1 108 ? 6.948 31.257 19.792 1.00 58.38 108 PRO A O 1
ATOM 752 N N . SER A 1 109 ? 4.690 31.145 19.746 1.00 61.72 109 SER A N 1
ATOM 753 C CA . SER A 1 109 ? 4.484 32.233 18.802 1.00 61.72 109 SER A CA 1
ATOM 754 C C . SER A 1 109 ? 5.182 33.455 19.389 1.00 61.72 109 SER A C 1
ATOM 756 O O . SER A 1 109 ? 4.813 33.854 20.500 1.00 61.72 109 SER A O 1
ATOM 758 N N . PRO A 1 110 ? 6.195 34.043 18.727 1.00 61.78 110 PRO A N 1
ATOM 759 C CA . PRO A 1 110 ? 6.804 35.251 19.242 1.00 61.7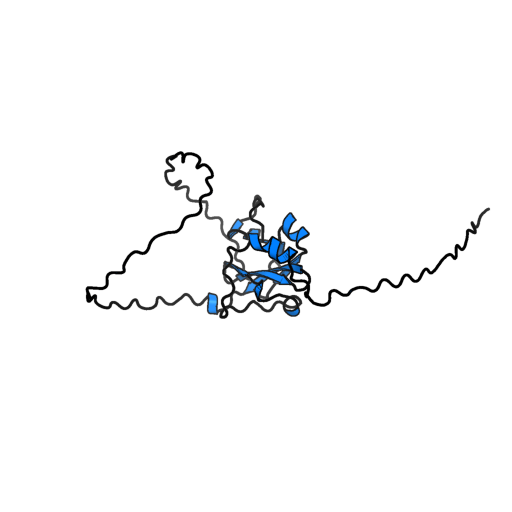8 110 PRO A CA 1
ATOM 760 C C . PRO A 1 110 ? 5.727 36.336 19.227 1.00 61.78 110 PRO A C 1
ATOM 762 O O . PRO A 1 110 ? 5.351 36.863 18.182 1.00 61.78 110 PRO A O 1
ATOM 765 N N . ALA A 1 111 ? 5.183 36.641 20.404 1.00 63.19 111 ALA A N 1
ATOM 766 C CA . ALA A 1 111 ? 4.412 37.845 20.635 1.00 63.19 111 ALA A CA 1
ATOM 767 C C . ALA A 1 111 ? 5.395 39.013 20.498 1.00 63.19 111 ALA A C 1
ATOM 769 O O . ALA A 1 111 ? 6.103 39.362 21.439 1.00 63.19 111 ALA A O 1
ATOM 770 N N . GLY A 1 112 ? 5.516 39.548 19.286 1.00 54.19 112 GLY A N 1
ATOM 771 C CA . GLY A 1 112 ? 6.545 40.519 18.943 1.00 54.19 112 GLY A CA 1
ATOM 772 C C . GLY A 1 112 ? 6.036 41.571 17.976 1.00 54.19 112 GLY A C 1
ATOM 773 O O . GLY A 1 112 ? 6.183 41.416 16.773 1.00 54.19 112 GLY A O 1
ATOM 774 N N . ALA A 1 113 ? 5.427 42.604 18.560 1.00 49.75 113 ALA A N 1
ATOM 775 C CA . ALA A 1 113 ? 5.419 44.011 18.158 1.00 49.75 113 ALA A CA 1
ATOM 776 C C . ALA A 1 113 ? 5.514 44.341 16.656 1.00 49.75 113 ALA A C 1
ATOM 778 O O . ALA A 1 113 ? 6.554 44.203 16.015 1.00 49.75 113 ALA A O 1
ATOM 779 N N . GLY A 1 114 ? 4.431 44.922 16.140 1.00 54.03 114 GLY A N 1
ATOM 780 C CA . GLY A 1 114 ? 4.458 45.615 14.864 1.00 54.03 114 GLY A CA 1
ATOM 781 C C . GLY A 1 114 ? 5.370 46.840 14.895 1.00 54.03 114 GLY A C 1
ATOM 782 O O . GLY A 1 114 ? 5.337 47.628 15.837 1.00 54.03 114 GLY A O 1
ATOM 783 N N . THR A 1 115 ? 6.089 47.039 13.795 1.00 48.38 115 THR A N 1
ATOM 784 C CA . THR A 1 115 ? 6.545 48.362 13.372 1.00 48.38 115 THR A CA 1
ATOM 785 C C . THR A 1 115 ? 6.379 48.443 11.861 1.00 48.38 115 THR A C 1
ATOM 787 O O . THR A 1 115 ? 6.965 47.666 11.111 1.00 48.38 115 THR A O 1
ATOM 790 N N . ALA A 1 116 ? 5.519 49.359 11.424 1.00 52.00 116 ALA A N 1
ATOM 791 C CA . ALA A 1 116 ? 5.274 49.658 10.024 1.00 52.00 116 ALA A CA 1
ATOM 792 C C . ALA A 1 116 ? 6.511 50.303 9.379 1.00 52.00 116 ALA A C 1
ATOM 794 O O . ALA A 1 116 ? 7.096 51.224 9.947 1.00 52.00 116 ALA A O 1
ATOM 795 N N . ALA A 1 117 ? 6.850 49.874 8.165 1.00 57.75 117 ALA A N 1
ATOM 796 C CA . ALA A 1 117 ? 7.731 50.602 7.259 1.00 57.75 117 ALA A CA 1
ATOM 797 C C . ALA A 1 117 ? 6.994 50.810 5.924 1.00 57.75 117 ALA A C 1
ATOM 799 O O . ALA A 1 117 ? 6.473 49.839 5.370 1.00 57.75 117 ALA A O 1
ATOM 800 N N . PRO A 1 118 ? 6.907 52.045 5.399 1.00 60.56 118 PRO A N 1
ATOM 801 C CA . PRO A 1 118 ? 6.324 52.302 4.093 1.00 60.56 118 PRO A CA 1
ATOM 802 C C . PRO A 1 118 ? 7.384 52.252 2.984 1.00 60.56 118 PRO A C 1
ATOM 804 O O . PRO A 1 118 ? 8.481 52.783 3.137 1.00 60.56 118 PRO A O 1
ATOM 807 N N . GLY A 1 119 ? 6.990 51.719 1.825 1.00 57.34 119 GLY A N 1
ATOM 808 C CA . GLY A 1 119 ? 7.533 52.140 0.533 1.00 57.34 119 GLY A CA 1
ATOM 809 C C . GLY A 1 119 ? 8.394 51.123 -0.212 1.00 57.34 119 GLY A C 1
ATOM 810 O O . GLY A 1 119 ? 9.610 51.124 -0.081 1.00 57.34 119 GLY A O 1
ATOM 811 N N . ALA A 1 120 ? 7.765 50.363 -1.110 1.00 49.81 120 ALA A N 1
ATOM 812 C CA . ALA A 1 120 ? 8.341 50.056 -2.420 1.00 49.81 120 ALA A CA 1
ATOM 813 C C . ALA A 1 120 ? 7.225 49.615 -3.379 1.00 49.81 120 ALA A C 1
ATOM 815 O O . ALA A 1 120 ? 6.569 48.597 -3.174 1.00 49.81 120 ALA A O 1
ATOM 816 N N . THR A 1 121 ? 7.009 50.417 -4.417 1.00 64.31 121 THR A N 1
ATOM 817 C CA . THR A 1 121 ? 6.107 50.155 -5.542 1.00 64.31 121 THR A CA 1
ATOM 818 C C . THR A 1 121 ? 6.790 49.219 -6.543 1.00 64.31 121 THR A C 1
ATOM 820 O O . THR A 1 121 ? 7.858 49.586 -7.034 1.00 64.31 121 THR A O 1
ATOM 823 N N . PRO A 1 122 ? 6.197 48.075 -6.927 1.00 60.31 122 PRO A N 1
ATOM 824 C CA . PRO A 1 122 ? 6.605 47.379 -8.139 1.00 60.31 122 PRO A CA 1
ATOM 825 C C . PRO A 1 122 ? 5.700 47.716 -9.334 1.00 60.31 122 PRO A C 1
ATOM 827 O O . PRO A 1 122 ? 4.473 47.641 -9.289 1.00 60.31 122 PRO A O 1
ATOM 830 N N . THR A 1 123 ? 6.377 48.103 -10.410 1.00 67.12 123 THR A N 1
ATOM 831 C CA . THR A 1 123 ? 5.918 48.378 -11.775 1.00 67.12 123 THR A CA 1
ATOM 832 C C . THR A 1 123 ? 5.220 47.172 -12.428 1.00 67.12 123 THR A C 1
ATOM 834 O O . THR A 1 123 ? 5.736 46.059 -12.324 1.00 67.12 123 THR A O 1
ATOM 837 N N . PRO A 1 124 ? 4.118 47.355 -13.182 1.00 63.72 124 PRO A N 1
ATOM 838 C CA . PRO A 1 124 ? 3.561 46.301 -14.024 1.00 63.72 124 PRO A CA 1
ATOM 839 C C . PRO A 1 124 ? 4.317 46.196 -15.361 1.00 63.72 124 PRO A C 1
ATOM 841 O O . PRO A 1 124 ? 4.595 47.202 -16.012 1.00 63.72 124 PRO A O 1
ATOM 844 N N . SER A 1 125 ? 4.603 44.974 -15.818 1.00 66.62 125 SER A N 1
ATOM 845 C CA . SER A 1 125 ? 4.903 44.701 -17.230 1.00 66.62 125 SER A CA 1
ATOM 846 C C . SER A 1 125 ? 4.029 43.564 -17.743 1.00 66.62 125 SER A C 1
ATOM 848 O O . SER A 1 125 ? 3.961 42.483 -17.163 1.00 66.62 125 SER A O 1
ATOM 850 N N . ALA A 1 126 ? 3.307 43.895 -18.810 1.00 57.81 126 ALA A N 1
ATOM 851 C CA . ALA A 1 126 ? 2.268 43.121 -19.465 1.00 57.81 126 ALA A CA 1
ATOM 852 C C . ALA A 1 126 ? 2.849 41.978 -20.325 1.00 57.81 126 ALA A C 1
ATOM 854 O O . ALA A 1 126 ? 3.913 42.111 -20.915 1.00 57.81 126 ALA A O 1
ATOM 855 N N . SER A 1 127 ? 2.183 40.821 -20.307 1.00 57.72 127 SER A N 1
ATOM 856 C CA . SER A 1 127 ? 1.396 40.219 -21.405 1.00 57.72 127 SER A CA 1
ATOM 857 C C . SER A 1 127 ? 2.129 39.856 -22.701 1.00 57.72 127 SER A C 1
ATOM 859 O O . SER A 1 127 ? 2.511 40.721 -23.480 1.00 57.72 127 SER A O 1
ATOM 861 N N . ALA A 1 128 ? 2.094 38.561 -23.027 1.00 49.41 128 ALA A N 1
ATOM 862 C CA . ALA A 1 128 ? 1.820 38.096 -24.384 1.00 49.41 128 ALA A CA 1
ATOM 863 C C . ALA A 1 128 ? 0.958 36.826 -24.327 1.00 49.41 128 ALA A C 1
ATOM 865 O O . ALA A 1 128 ? 1.205 35.916 -23.539 1.00 49.41 128 ALA A O 1
ATOM 866 N N . ALA A 1 129 ? -0.096 36.837 -25.137 1.00 52.50 129 ALA A N 1
ATOM 867 C CA . ALA A 1 129 ? -1.186 35.879 -25.189 1.00 52.50 129 ALA A CA 1
ATOM 868 C C . ALA A 1 129 ? -0.877 34.669 -26.084 1.00 52.50 129 ALA A C 1
ATOM 870 O O . ALA A 1 129 ? -0.154 34.796 -27.069 1.00 52.50 129 ALA A O 1
ATOM 871 N N . ALA A 1 130 ? -1.551 33.548 -25.825 1.00 47.53 130 ALA A N 1
ATOM 872 C CA . ALA A 1 130 ? -1.972 32.626 -26.875 1.00 47.53 130 ALA A CA 1
ATOM 873 C C . ALA A 1 130 ? -3.287 31.951 -26.472 1.00 47.53 130 ALA A C 1
ATOM 875 O O . ALA A 1 130 ? -3.385 31.264 -25.458 1.00 47.53 130 ALA A O 1
ATOM 876 N N . SER A 1 131 ? -4.303 32.221 -27.281 1.00 53.25 131 SER A N 1
ATOM 877 C CA . SER A 1 131 ? -5.674 31.750 -27.175 1.00 53.25 131 SER A CA 1
ATOM 878 C C . SER A 1 131 ? -5.800 30.260 -27.496 1.00 53.25 131 SER A C 1
ATOM 880 O O . SER A 1 131 ? -5.299 29.814 -28.523 1.00 53.25 131 SER A O 1
ATOM 882 N N . ALA A 1 132 ? -6.602 29.535 -26.719 1.00 50.19 132 ALA A N 1
ATOM 883 C CA . ALA A 1 132 ? -7.437 28.452 -27.229 1.00 50.19 132 ALA A CA 1
ATOM 884 C C . ALA A 1 132 ? -8.689 28.353 -26.350 1.00 50.19 132 ALA A C 1
ATOM 886 O O . ALA A 1 132 ? -8.621 28.085 -25.153 1.00 50.19 132 ALA A O 1
ATOM 887 N N . ALA A 1 133 ? -9.827 28.668 -26.960 1.00 51.38 133 ALA A N 1
ATOM 888 C CA . ALA A 1 133 ? -11.141 28.656 -26.351 1.00 51.38 133 ALA A CA 1
ATOM 889 C C . ALA A 1 133 ? -11.648 27.218 -26.176 1.00 51.38 133 ALA A C 1
ATOM 891 O O . ALA A 1 133 ? -11.593 26.430 -27.118 1.00 51.38 133 ALA A O 1
ATOM 892 N N . ALA A 1 134 ? -12.218 26.912 -25.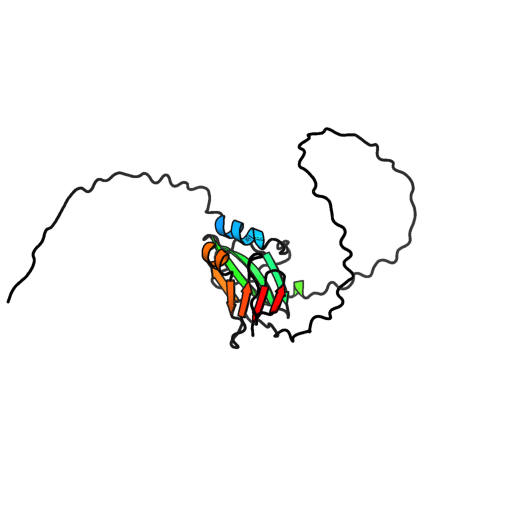012 1.00 54.75 134 ALA A N 1
ATOM 893 C CA . ALA A 1 134 ? -13.169 25.820 -24.856 1.00 54.75 134 ALA A CA 1
ATOM 894 C C . ALA A 1 134 ? -14.176 26.170 -23.752 1.00 54.75 134 ALA A C 1
ATOM 896 O O . ALA A 1 134 ? -13.821 26.539 -22.636 1.00 54.75 134 ALA A O 1
ATOM 897 N N . SER A 1 135 ? -15.437 26.106 -24.155 1.00 47.53 135 SER A N 1
ATOM 898 C CA . SER A 1 135 ? -16.681 26.508 -23.511 1.00 47.53 135 SER A CA 1
ATOM 899 C C . SER A 1 135 ? -16.834 26.139 -22.030 1.00 47.53 135 SER A C 1
ATOM 901 O O . SER A 1 135 ? -16.753 24.976 -21.646 1.00 47.53 135 SER A O 1
ATOM 903 N N . THR A 1 136 ? -17.178 27.138 -21.219 1.00 54.03 136 THR A N 1
ATOM 904 C CA . THR A 1 136 ? -17.662 27.008 -19.840 1.00 54.03 136 THR A CA 1
ATOM 905 C C . THR A 1 136 ? -19.130 26.555 -19.822 1.00 54.03 136 THR A C 1
ATOM 907 O O . THR A 1 136 ? -19.980 27.271 -20.356 1.00 54.03 136 THR A O 1
ATOM 910 N N . PRO A 1 137 ? -19.491 25.424 -19.190 1.00 56.88 137 PRO A N 1
ATOM 911 C CA . PRO A 1 137 ? -20.875 25.172 -18.812 1.00 56.88 137 PRO A CA 1
ATOM 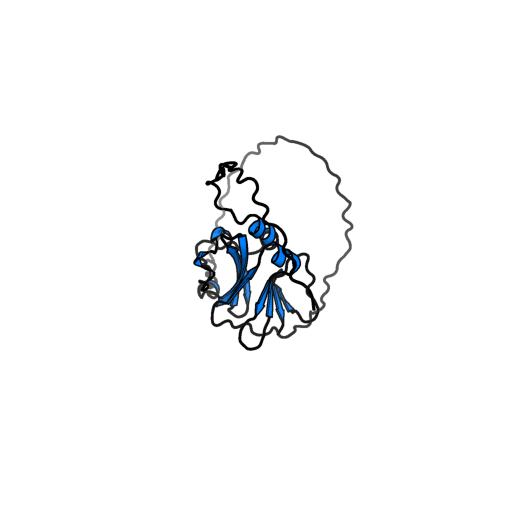912 C C . PRO A 1 137 ? -21.248 25.994 -17.569 1.00 56.88 137 PRO A C 1
ATOM 914 O O . PRO A 1 137 ? -20.451 26.183 -16.650 1.00 56.88 137 PRO A O 1
ATOM 917 N N . ALA A 1 138 ? -22.479 26.504 -17.575 1.00 51.88 138 ALA A N 1
ATOM 918 C CA . ALA A 1 138 ? -23.064 27.323 -16.525 1.00 51.88 138 ALA A CA 1
ATOM 919 C C . ALA A 1 138 ? -23.040 26.614 -15.159 1.00 51.88 138 ALA A C 1
ATOM 921 O O . ALA A 1 138 ? -23.569 25.512 -15.005 1.00 51.88 138 ALA A O 1
ATOM 922 N N . ALA A 1 139 ? -22.461 27.278 -14.159 1.00 46.94 139 ALA A N 1
ATOM 923 C CA . ALA A 1 139 ? -22.530 26.853 -12.770 1.00 46.94 139 ALA A CA 1
ATOM 924 C C . ALA A 1 139 ? -23.960 27.059 -12.245 1.00 46.94 139 ALA A C 1
ATOM 926 O O . ALA A 1 139 ? -24.413 28.185 -12.042 1.00 46.94 139 ALA A O 1
ATOM 927 N N . VAL A 1 140 ? -24.678 25.957 -12.034 1.00 59.41 140 VAL A N 1
ATOM 928 C CA . VAL A 1 140 ? -25.926 25.944 -11.269 1.00 59.41 140 VAL A CA 1
ATOM 929 C C . VAL A 1 140 ? -25.551 26.033 -9.791 1.00 59.41 140 VAL A C 1
ATOM 931 O O . VAL A 1 140 ? -25.098 25.055 -9.200 1.00 59.41 140 VAL A O 1
ATOM 934 N N . SER A 1 141 ? -25.743 27.205 -9.187 1.00 54.72 141 SER A N 1
ATOM 935 C CA . SER A 1 141 ? -25.701 27.376 -7.732 1.00 54.72 141 SER A CA 1
ATOM 936 C C . SER A 1 141 ? -26.898 26.663 -7.101 1.00 54.72 141 SER A C 1
ATOM 938 O O . SER A 1 141 ? -27.962 27.254 -6.928 1.00 54.72 141 SER A O 1
ATOM 940 N N . GLN A 1 142 ? -26.743 25.380 -6.771 1.00 46.94 142 GLN A N 1
ATOM 941 C CA . GLN A 1 142 ? -27.657 24.697 -5.861 1.00 46.94 142 GLN A CA 1
ATOM 942 C C . GLN A 1 142 ? -27.222 24.994 -4.426 1.00 46.94 142 GLN A C 1
ATOM 944 O O . GLN A 1 142 ? -26.083 24.737 -4.041 1.00 46.94 142 GLN A O 1
ATOM 949 N N . GLY A 1 143 ? -28.128 25.583 -3.647 1.00 51.88 143 GLY A N 1
ATOM 950 C CA . GLY A 1 143 ? -27.929 25.841 -2.227 1.00 51.88 143 GLY A CA 1
ATOM 951 C C . GLY A 1 143 ? -27.805 24.532 -1.452 1.00 51.88 143 GLY A C 1
ATOM 952 O O . GLY A 1 143 ? -28.805 23.876 -1.177 1.00 51.88 143 GLY A O 1
ATOM 953 N N . PHE A 1 144 ? -26.579 24.176 -1.081 1.00 48.00 144 PHE A N 1
ATOM 954 C CA . PHE A 1 144 ? -26.297 23.133 -0.103 1.00 48.00 144 PHE A CA 1
ATOM 955 C C . PHE A 1 144 ? -26.150 23.788 1.270 1.00 48.00 144 PHE A C 1
ATOM 957 O O . PHE A 1 144 ? -25.128 24.399 1.578 1.00 48.00 144 PHE A O 1
ATOM 964 N N . GLY A 1 145 ? -27.186 23.677 2.103 1.00 56.06 145 GLY A N 1
ATOM 965 C CA . GLY A 1 145 ? -26.995 23.794 3.547 1.00 56.06 145 GLY A CA 1
ATOM 966 C C . GLY A 1 145 ? -26.066 22.667 4.025 1.00 56.06 145 GLY A C 1
ATOM 967 O O . GLY A 1 145 ? -26.075 21.593 3.418 1.00 56.06 145 GLY A O 1
ATOM 968 N N . PRO A 1 146 ? -25.251 22.877 5.071 1.00 57.88 146 PRO A N 1
ATOM 969 C CA . PRO A 1 146 ? -24.374 21.831 5.581 1.00 57.88 146 PRO A CA 1
ATOM 970 C C . PRO A 1 146 ? -25.232 20.655 6.073 1.00 57.88 146 PRO A C 1
ATOM 972 O O . PRO A 1 146 ? -26.076 20.855 6.952 1.00 57.88 146 PRO A O 1
ATOM 975 N N . PRO A 1 147 ? -25.068 19.429 5.542 1.00 57.41 147 PRO A N 1
ATOM 976 C CA . PRO A 1 147 ? -25.689 18.268 6.149 1.00 57.41 147 PRO A CA 1
ATOM 977 C C . PRO A 1 147 ? -24.965 17.984 7.468 1.00 57.41 147 PRO A C 1
ATOM 979 O O . PRO A 1 147 ? -23.956 17.287 7.508 1.00 57.41 147 PRO A O 1
ATOM 982 N N . THR A 1 148 ? -25.487 18.513 8.573 1.00 56.03 148 THR A N 1
ATOM 983 C CA . THR A 1 148 ? -25.057 18.164 9.934 1.00 56.03 148 THR A CA 1
ATOM 984 C C . THR A 1 148 ? -25.643 16.804 10.320 1.00 56.03 148 THR A C 1
ATOM 986 O O . THR A 1 148 ? -26.403 16.677 11.274 1.00 56.03 148 THR A O 1
ATOM 989 N N . THR A 1 149 ? -25.353 15.768 9.534 1.00 63.59 149 THR A N 1
ATOM 990 C CA . THR A 1 149 ? -25.618 14.390 9.950 1.00 63.59 149 THR A CA 1
ATOM 991 C C . THR A 1 149 ? -24.368 13.928 10.671 1.00 63.59 149 THR A C 1
ATOM 993 O O . THR A 1 149 ? -23.343 13.694 10.035 1.00 63.59 149 THR A O 1
ATOM 996 N N . ALA A 1 150 ? -24.429 13.868 12.002 1.00 57.03 150 ALA A N 1
ATOM 997 C CA . ALA A 1 150 ? -23.382 13.247 12.798 1.00 57.03 150 ALA A CA 1
ATOM 998 C C . ALA A 1 150 ? -23.201 11.814 12.283 1.00 57.03 150 ALA A C 1
ATOM 1000 O O . ALA A 1 150 ? -24.088 10.975 12.451 1.00 57.03 150 ALA A O 1
ATOM 1001 N N . ALA A 1 151 ? -22.100 11.566 11.572 1.00 62.22 151 ALA A N 1
ATOM 1002 C CA . ALA A 1 151 ? -21.773 10.231 11.112 1.00 62.22 151 ALA A CA 1
ATOM 1003 C C . ALA A 1 151 ? -21.672 9.330 12.352 1.00 62.22 151 ALA A C 1
ATOM 1005 O O . ALA A 1 151 ? -21.056 9.742 13.339 1.00 62.22 151 ALA A O 1
ATOM 1006 N N . PRO A 1 152 ? -22.298 8.141 12.355 1.00 62.81 152 PRO A N 1
ATOM 1007 C CA . PRO A 1 152 ? -22.144 7.210 13.458 1.00 62.81 152 PRO A CA 1
ATOM 1008 C C . PRO A 1 152 ? -20.655 6.905 13.635 1.00 62.81 152 PRO A C 1
ATOM 1010 O O . PRO A 1 152 ? -20.020 6.340 12.744 1.00 62.81 152 PRO A O 1
ATOM 1013 N N . THR A 1 153 ? -20.098 7.309 14.778 1.00 67.12 153 THR A N 1
ATOM 1014 C CA . THR A 1 153 ? -18.730 6.982 15.182 1.00 67.12 153 THR A CA 1
ATOM 1015 C C . THR A 1 153 ? -18.679 5.489 15.480 1.00 67.12 153 THR A C 1
ATOM 1017 O O . THR A 1 153 ? -18.941 5.055 16.601 1.00 67.12 153 THR A O 1
ATOM 1020 N N . LEU A 1 154 ? -18.424 4.678 14.455 1.00 71.69 154 LEU A N 1
ATOM 1021 C CA . LEU A 1 154 ? -18.123 3.267 14.654 1.00 71.69 154 LEU A CA 1
ATOM 1022 C C . LEU A 1 154 ? -16.761 3.153 15.357 1.00 71.69 154 LEU A C 1
ATOM 1024 O O . LEU A 1 154 ? -15.856 3.928 15.037 1.00 71.69 154 LEU A O 1
ATOM 1028 N N . PRO A 1 155 ? -16.601 2.223 16.316 1.00 72.06 155 PRO A N 1
ATOM 1029 C CA . PRO A 1 155 ? -15.312 1.983 16.945 1.00 72.06 155 PRO A CA 1
ATOM 1030 C C . PRO A 1 155 ? -14.318 1.553 15.868 1.00 72.06 155 PRO A C 1
ATOM 1032 O O . PRO A 1 155 ? -14.552 0.582 15.145 1.00 72.06 155 PRO A O 1
ATOM 1035 N N . VAL A 1 156 ? -13.229 2.303 15.740 1.00 71.69 156 VAL A N 1
ATOM 1036 C CA . VAL A 1 156 ? -12.154 1.954 14.820 1.00 71.69 156 VAL A CA 1
ATOM 1037 C C . VAL A 1 156 ? -11.295 0.888 15.504 1.00 71.69 156 VAL A C 1
ATOM 1039 O O . VAL A 1 156 ? -10.898 1.101 16.652 1.00 71.69 156 VAL A O 1
ATOM 1042 N N . PRO A 1 157 ? -11.063 -0.279 14.877 1.00 73.50 157 PRO A N 1
ATOM 1043 C CA . PRO A 1 157 ? -10.206 -1.304 15.462 1.00 73.50 157 PRO A CA 1
ATOM 1044 C C . PRO A 1 157 ? -8.795 -0.751 15.666 1.00 73.50 157 PRO A C 1
ATOM 1046 O O . PRO A 1 157 ? -8.261 -0.091 14.778 1.00 73.50 157 PRO A O 1
ATOM 1049 N N . SER A 1 158 ? -8.197 -1.033 16.824 1.00 76.25 158 SER A N 1
ATOM 1050 C CA . SER A 1 158 ? -6.825 -0.624 17.119 1.00 76.25 158 SER A CA 1
ATOM 1051 C C . SER A 1 158 ? -5.846 -1.359 16.205 1.00 76.25 158 SER A C 1
ATOM 1053 O O . SER A 1 158 ? -5.783 -2.589 16.204 1.00 76.25 158 SER A O 1
ATOM 1055 N N . LEU A 1 159 ? -5.080 -0.597 15.427 1.00 80.31 159 LEU A N 1
ATOM 1056 C CA . LEU A 1 159 ? -4.079 -1.113 14.496 1.00 80.31 159 LEU A CA 1
ATOM 1057 C C . LEU A 1 159 ? -2.701 -1.008 15.145 1.00 80.31 159 LEU A C 1
ATOM 1059 O O . LEU A 1 159 ? -2.032 0.014 15.031 1.00 80.31 159 LEU A O 1
ATOM 1063 N N . SER A 1 160 ? -2.268 -2.053 15.846 1.00 77.69 160 SER A N 1
ATOM 1064 C CA . SER A 1 160 ? -0.915 -2.105 16.409 1.00 77.69 160 SER A CA 1
ATOM 1065 C C . SER A 1 160 ? -0.084 -3.157 15.692 1.00 77.69 160 SER A C 1
ATOM 1067 O O . SER A 1 160 ? -0.276 -4.357 15.878 1.00 77.69 160 SER A O 1
ATOM 1069 N N . VAL A 1 161 ? 0.853 -2.690 14.872 1.00 83.38 161 VAL A N 1
ATOM 1070 C CA . VAL A 1 161 ? 1.824 -3.526 14.167 1.00 83.38 161 VAL A CA 1
ATOM 1071 C C . VAL A 1 161 ? 3.129 -3.546 14.963 1.00 83.38 161 VAL A C 1
ATOM 1073 O O . VAL A 1 161 ? 3.663 -2.496 15.304 1.00 83.38 161 VAL A O 1
ATOM 1076 N N . SER A 1 162 ? 3.643 -4.735 15.297 1.00 85.06 162 SER A N 1
ATOM 1077 C CA . SER A 1 162 ? 4.913 -4.879 16.038 1.00 85.06 162 SER A CA 1
ATOM 1078 C C . SER A 1 162 ? 6.134 -5.051 15.132 1.00 85.06 162 SER A C 1
ATOM 1080 O O . SER A 1 162 ? 7.255 -4.790 15.562 1.00 85.06 162 SER A O 1
ATOM 1082 N N . GLN A 1 163 ? 5.933 -5.507 13.896 1.00 88.00 163 GLN A N 1
ATOM 1083 C CA . GLN A 1 163 ? 6.982 -5.738 12.906 1.00 88.00 163 GLN A CA 1
ATOM 1084 C C . GLN A 1 163 ? 6.490 -5.283 11.534 1.00 88.00 163 GLN A C 1
ATOM 1086 O O . GLN A 1 163 ? 5.302 -5.424 11.266 1.00 88.00 163 GLN A O 1
ATOM 1091 N N . PRO A 1 164 ? 7.365 -4.745 10.674 1.00 92.06 164 PRO A N 1
ATOM 1092 C CA . PRO A 1 164 ? 6.969 -4.349 9.332 1.00 92.06 164 PRO A CA 1
ATOM 1093 C C . PRO A 1 164 ? 6.419 -5.548 8.551 1.00 92.06 164 PRO A C 1
ATOM 1095 O O . PRO A 1 164 ? 7.041 -6.608 8.500 1.00 92.06 164 PRO A O 1
ATOM 1098 N N . GLU A 1 165 ? 5.264 -5.358 7.924 1.00 93.69 165 GLU A N 1
ATOM 1099 C CA . GLU A 1 165 ? 4.605 -6.331 7.058 1.00 93.69 165 GLU A CA 1
ATOM 1100 C C . GLU A 1 165 ? 4.386 -5.703 5.682 1.00 93.69 165 GLU A C 1
ATOM 1102 O O . GLU A 1 165 ? 4.048 -4.522 5.572 1.00 93.69 165 GLU A O 1
ATOM 1107 N N . ALA A 1 166 ? 4.558 -6.489 4.620 1.00 95.31 166 ALA A N 1
ATOM 1108 C CA . ALA A 1 166 ? 4.349 -6.018 3.260 1.00 95.31 166 ALA A CA 1
ATOM 1109 C C . ALA A 1 166 ? 3.698 -7.070 2.367 1.00 95.31 166 ALA A C 1
ATOM 1111 O O . ALA A 1 166 ? 3.850 -8.275 2.563 1.00 95.31 166 ALA A O 1
ATOM 1112 N N . VAL A 1 167 ? 2.986 -6.588 1.352 1.00 96.25 167 VAL A N 1
ATOM 1113 C CA . VAL A 1 167 ? 2.481 -7.396 0.246 1.00 96.25 167 VAL A CA 1
ATOM 1114 C C . VAL A 1 167 ? 2.834 -6.707 -1.064 1.00 96.25 167 VAL A C 1
ATOM 1116 O O . VAL A 1 167 ? 2.474 -5.550 -1.275 1.00 96.25 167 VAL A O 1
ATOM 1119 N N . CYS A 1 168 ? 3.543 -7.420 -1.936 1.00 96.25 168 CYS A N 1
ATOM 1120 C CA . CYS A 1 168 ? 3.920 -6.937 -3.259 1.00 96.25 168 CYS A CA 1
ATOM 1121 C C . CYS A 1 168 ? 3.080 -7.636 -4.325 1.00 96.25 168 CYS A C 1
ATOM 1123 O O . CYS A 1 168 ? 2.849 -8.845 -4.260 1.00 96.25 168 CYS A O 1
ATOM 1125 N N . LEU A 1 169 ? 2.578 -6.860 -5.280 1.00 96.62 169 LEU A N 1
ATOM 1126 C CA . LEU A 1 169 ? 1.707 -7.329 -6.348 1.00 96.62 169 LEU A CA 1
ATOM 1127 C C . LEU A 1 169 ? 2.149 -6.736 -7.680 1.00 96.62 169 LEU A C 1
ATOM 1129 O O . LEU A 1 169 ? 2.549 -5.575 -7.742 1.00 96.62 169 LEU A O 1
ATOM 1133 N N . SER A 1 170 ? 1.937 -7.496 -8.753 1.00 96.00 170 SER A N 1
ATOM 1134 C CA . SER A 1 170 ? 2.086 -6.952 -10.101 1.00 96.00 170 SER A CA 1
ATOM 1135 C C . SER A 1 170 ? 1.141 -5.753 -10.330 1.00 96.00 170 SER A C 1
ATOM 1137 O O . SER A 1 170 ? 0.043 -5.710 -9.749 1.00 96.00 170 SER A O 1
ATOM 1139 N N . PRO A 1 171 ? 1.496 -4.808 -11.219 1.00 93.69 171 PRO A N 1
ATOM 1140 C CA . PRO A 1 171 ? 0.689 -3.621 -11.501 1.00 93.69 171 PRO A CA 1
ATOM 1141 C C . PRO A 1 171 ? -0.731 -3.940 -11.982 1.00 93.69 171 PRO A C 1
ATOM 1143 O O . PRO A 1 171 ? -1.672 -3.211 -11.663 1.00 93.69 171 PRO A O 1
ATOM 1146 N N . ASP A 1 172 ? -0.908 -5.033 -12.727 1.00 93.25 172 ASP A N 1
ATOM 1147 C CA . ASP A 1 172 ? -2.215 -5.464 -13.235 1.00 93.25 172 ASP A CA 1
ATOM 1148 C C . ASP A 1 172 ? -3.119 -6.011 -12.121 1.00 93.25 172 ASP A C 1
ATOM 1150 O O . ASP A 1 172 ? -4.301 -5.649 -12.037 1.00 93.25 172 ASP A O 1
ATOM 1154 N N . SER A 1 173 ? -2.559 -6.828 -11.221 1.00 94.00 173 SER A N 1
ATOM 1155 C CA . SER A 1 173 ? -3.275 -7.322 -10.038 1.00 94.00 173 SER A CA 1
ATOM 1156 C C . SER A 1 173 ? -3.685 -6.170 -9.125 1.00 94.00 173 SER A C 1
ATOM 1158 O O . SER A 1 173 ? -4.847 -6.087 -8.719 1.00 94.00 173 SER A O 1
ATOM 1160 N N . PHE A 1 174 ? -2.756 -5.249 -8.853 1.00 94.62 174 PHE A N 1
ATOM 1161 C CA . PHE A 1 174 ? -3.028 -4.061 -8.051 1.00 94.62 174 PHE A CA 1
ATOM 1162 C C . PHE A 1 174 ? -4.105 -3.177 -8.694 1.00 94.62 174 PHE A C 1
ATOM 1164 O O . PHE A 1 17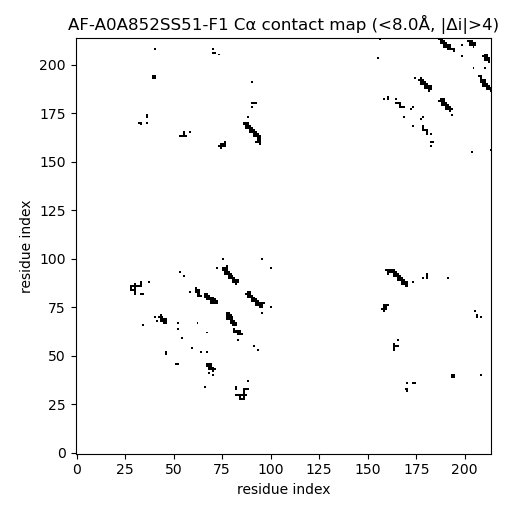4 ? -5.055 -2.770 -8.030 1.00 94.62 174 PHE A O 1
ATOM 1171 N N . GLY A 1 175 ? -4.023 -2.925 -10.003 1.00 89.75 175 GLY A N 1
ATOM 1172 C CA . GLY A 1 175 ? -5.011 -2.113 -10.711 1.00 89.75 175 GLY A CA 1
ATOM 1173 C C . GLY A 1 175 ? -6.431 -2.690 -10.657 1.00 89.75 175 GLY A C 1
ATOM 1174 O O . GLY A 1 175 ? -7.399 -1.929 -10.662 1.00 89.75 175 GLY A O 1
ATOM 1175 N N . SER A 1 176 ? -6.566 -4.013 -10.568 1.00 91.56 176 SER A N 1
ATOM 1176 C CA . SER A 1 176 ? -7.864 -4.699 -10.564 1.00 91.56 176 SER A CA 1
ATOM 1177 C C . SER A 1 176 ? -8.452 -4.879 -9.163 1.00 91.56 176 SER A C 1
ATOM 1179 O O . SER A 1 176 ? -9.674 -4.868 -9.005 1.00 91.56 176 SER A O 1
ATOM 1181 N N . HIS A 1 177 ? -7.605 -5.046 -8.143 1.00 93.00 177 HIS A N 1
ATOM 1182 C CA . HIS A 1 177 ? -8.035 -5.474 -6.805 1.00 93.00 177 HIS A CA 1
ATOM 1183 C C . HIS A 1 177 ? -7.497 -4.624 -5.649 1.00 93.00 177 HIS A C 1
ATOM 1185 O O . HIS A 1 177 ? -7.911 -4.821 -4.506 1.00 93.00 177 HIS A O 1
ATOM 1191 N N . GLY A 1 178 ? -6.587 -3.693 -5.913 1.00 94.75 178 GLY A N 1
ATOM 1192 C CA . GLY A 1 178 ? -5.791 -3.040 -4.884 1.00 94.75 178 GLY A CA 1
ATOM 1193 C C . GLY A 1 178 ? -4.824 -4.030 -4.232 1.00 94.75 178 GLY A C 1
ATOM 1194 O O . GLY A 1 178 ? -4.502 -5.073 -4.803 1.00 94.75 178 GLY A O 1
ATOM 1195 N N . ALA A 1 179 ? -4.383 -3.723 -3.016 1.00 96.56 179 ALA A N 1
ATOM 1196 C CA . ALA A 1 179 ? -3.545 -4.602 -2.208 1.00 96.56 179 ALA A CA 1
ATOM 1197 C C . ALA A 1 179 ? -4.177 -4.819 -0.833 1.00 96.56 179 ALA A C 1
ATOM 1199 O O . ALA A 1 179 ? -4.501 -3.861 -0.137 1.00 96.56 179 ALA A O 1
ATOM 1200 N N . THR A 1 180 ? -4.375 -6.076 -0.429 1.00 97.00 180 THR A N 1
ATOM 1201 C CA . THR A 1 180 ? -4.843 -6.407 0.925 1.00 97.00 180 THR A CA 1
ATOM 1202 C C . THR A 1 180 ? -3.699 -6.980 1.744 1.00 97.00 180 THR A C 1
ATOM 1204 O O . THR A 1 180 ? -3.169 -8.037 1.413 1.00 97.00 180 THR A O 1
ATOM 1207 N N . LEU A 1 181 ? -3.377 -6.308 2.842 1.00 95.38 181 LEU A N 1
ATOM 1208 C CA . LEU A 1 181 ? -2.432 -6.750 3.854 1.00 95.38 181 LEU A CA 1
ATOM 1209 C C . LEU A 1 181 ? -3.202 -7.331 5.048 1.00 95.38 181 LEU A C 1
ATOM 1211 O O . LEU A 1 181 ? -4.291 -6.860 5.385 1.00 95.38 181 LEU A O 1
ATOM 1215 N N . ARG A 1 182 ? -2.666 -8.377 5.678 1.00 94.31 182 ARG A N 1
ATOM 1216 C CA . ARG A 1 182 ? -3.205 -8.942 6.922 1.00 94.31 182 ARG A CA 1
ATOM 1217 C C . ARG A 1 182 ? -2.291 -8.532 8.057 1.00 94.31 182 ARG A C 1
ATOM 1219 O O . ARG A 1 182 ? -1.121 -8.863 7.976 1.00 94.31 182 ARG A O 1
ATOM 1226 N N . LEU A 1 183 ? -2.847 -7.864 9.063 1.00 90.56 183 LEU A N 1
ATOM 1227 C CA . LEU A 1 183 ? -2.119 -7.403 10.234 1.00 90.56 183 LEU A CA 1
ATOM 1228 C C . LEU A 1 183 ? -2.344 -8.335 11.420 1.00 90.56 183 LEU A C 1
ATOM 1230 O O . LEU A 1 183 ? -3.483 -8.528 11.860 1.00 90.56 183 LEU A O 1
ATOM 1234 N N . GLY A 1 184 ? -1.247 -8.856 11.966 1.00 83.38 184 GLY A N 1
ATOM 1235 C CA . GLY A 1 184 ? -1.247 -9.636 13.202 1.00 83.38 184 GLY A CA 1
ATOM 1236 C C . GLY A 1 184 ? -2.015 -10.965 13.132 1.00 83.38 184 GLY A C 1
ATOM 1237 O O . GLY A 1 184 ? -2.496 -11.410 12.089 1.00 83.38 184 GLY A O 1
ATOM 1238 N N . ALA A 1 185 ? -2.120 -11.632 14.286 1.00 66.56 185 ALA A N 1
ATOM 1239 C CA . ALA A 1 185 ? -2.727 -12.963 14.391 1.00 66.56 185 ALA A CA 1
ATOM 1240 C C . ALA A 1 185 ? -4.266 -12.946 14.357 1.00 66.56 185 ALA A C 1
ATOM 1242 O O . ALA A 1 185 ? -4.881 -13.955 14.013 1.00 66.56 185 ALA A O 1
ATOM 1243 N N . GLU A 1 186 ? -4.892 -11.815 14.695 1.00 76.12 186 GLU A N 1
ATOM 1244 C CA . GLU A 1 186 ? -6.354 -11.708 14.825 1.00 76.12 186 GLU A CA 1
ATOM 1245 C C . GLU A 1 186 ? -7.085 -11.548 13.483 1.00 76.12 186 GLU A C 1
ATOM 1247 O O . GLU A 1 186 ? -8.311 -11.560 13.439 1.00 76.12 186 GLU A O 1
ATOM 1252 N N . GLY A 1 187 ? -6.356 -11.478 12.364 1.00 85.25 187 GLY A N 1
ATOM 1253 C CA . GLY A 1 187 ? -6.955 -11.500 11.029 1.00 85.25 187 GLY A CA 1
ATOM 1254 C C . GLY A 1 187 ? -7.479 -10.151 10.539 1.00 85.25 187 GLY A C 1
ATOM 1255 O O . GLY A 1 187 ? -8.166 -10.118 9.511 1.00 85.25 187 GLY A O 1
ATOM 1256 N N . THR A 1 188 ? -7.112 -9.055 11.211 1.00 92.88 188 THR A N 1
ATOM 1257 C CA . THR A 1 188 ? -7.348 -7.691 10.734 1.00 92.88 188 THR A CA 1
ATOM 1258 C C . THR A 1 188 ? -6.784 -7.542 9.328 1.00 92.88 188 THR A C 1
ATOM 1260 O O . THR A 1 188 ? -5.648 -7.915 9.039 1.00 92.88 188 THR A O 1
ATOM 1263 N N . ARG A 1 189 ? -7.591 -7.009 8.417 1.00 95.56 189 ARG A N 1
ATOM 1264 C CA . ARG A 1 189 ? -7.209 -6.759 7.030 1.00 95.56 189 ARG A CA 1
ATOM 1265 C C . ARG A 1 189 ? -7.193 -5.273 6.760 1.00 95.56 189 ARG A C 1
ATOM 1267 O O . ARG A 1 189 ? -8.148 -4.574 7.086 1.00 95.56 189 ARG A O 1
ATOM 1274 N N . VAL A 1 190 ? -6.143 -4.821 6.096 1.00 96.06 190 VAL A N 1
ATOM 1275 C CA . VAL A 1 190 ? -6.024 -3.462 5.580 1.00 96.06 190 VAL A CA 1
ATOM 1276 C C . VAL A 1 190 ? -5.981 -3.537 4.070 1.00 96.06 190 VAL A C 1
ATOM 1278 O O . VAL A 1 190 ? -5.259 -4.349 3.500 1.00 96.06 190 VAL A O 1
ATOM 1281 N N . TRP A 1 191 ? -6.783 -2.715 3.415 1.00 97.19 191 TRP A N 1
ATOM 1282 C CA . TRP A 1 191 ? -6.909 -2.694 1.972 1.00 97.19 191 TRP A CA 1
ATOM 1283 C C . TRP A 1 191 ? -6.511 -1.331 1.434 1.00 97.19 191 TRP A C 1
ATOM 1285 O O . TRP A 1 191 ? -7.193 -0.338 1.684 1.00 97.19 191 TRP A O 1
ATOM 1295 N N . LEU A 1 192 ? -5.412 -1.317 0.683 1.00 96.38 192 LEU A N 1
ATOM 1296 C CA . LEU A 1 192 ? -5.033 -0.224 -0.194 1.00 96.38 192 LEU A CA 1
ATOM 1297 C C . LEU A 1 192 ? -5.852 -0.341 -1.482 1.00 96.38 192 LEU A C 1
ATOM 1299 O O . LEU A 1 192 ? -5.606 -1.233 -2.296 1.00 96.38 192 LEU A O 1
ATOM 1303 N N . HIS A 1 193 ? -6.825 0.545 -1.656 1.00 94.56 193 HIS A N 1
ATOM 1304 C CA . HIS A 1 193 ? -7.710 0.578 -2.816 1.00 94.56 193 HIS A CA 1
ATOM 1305 C C . HIS A 1 193 ? -7.443 1.805 -3.688 1.00 94.56 193 HIS A C 1
ATOM 1307 O O . HIS A 1 193 ? -6.996 2.855 -3.222 1.00 94.56 193 HIS A O 1
ATOM 1313 N N . THR A 1 194 ? -7.752 1.705 -4.975 1.00 90.56 194 THR A N 1
ATOM 1314 C CA . THR A 1 194 ? -7.657 2.845 -5.892 1.00 90.56 194 THR A CA 1
ATOM 1315 C C . THR A 1 194 ? -8.921 3.708 -5.830 1.00 90.56 194 THR A C 1
ATOM 1317 O O . THR A 1 194 ? -9.944 3.320 -5.262 1.00 90.56 194 THR A O 1
ATOM 1320 N N . GLU A 1 195 ? -8.855 4.909 -6.403 1.00 84.56 195 GLU A N 1
ATOM 1321 C CA . GLU A 1 195 ? -9.948 5.896 -6.378 1.00 84.56 195 GLU A CA 1
ATOM 1322 C C . GLU A 1 195 ? -11.230 5.444 -7.096 1.00 84.56 195 GLU A C 1
ATOM 1324 O O . GLU A 1 195 ? -12.320 5.920 -6.789 1.00 84.56 195 GLU A O 1
ATOM 1329 N N . TYR A 1 196 ? -11.113 4.508 -8.036 1.00 85.31 196 TYR A N 1
ATOM 1330 C CA . TYR A 1 196 ? -12.242 3.974 -8.796 1.00 85.31 196 TYR A CA 1
ATOM 1331 C C . TYR A 1 196 ? -12.892 2.749 -8.135 1.00 85.31 196 TYR A C 1
ATOM 1333 O O . TYR A 1 196 ? -13.881 2.224 -8.648 1.00 85.31 196 TYR A O 1
ATOM 1341 N N . MET A 1 197 ? -12.363 2.278 -7.002 1.00 90.25 197 MET A N 1
ATOM 1342 C CA . MET A 1 197 ? -12.929 1.158 -6.253 1.00 90.25 197 MET A CA 1
ATOM 1343 C C . MET A 1 197 ? -13.933 1.647 -5.209 1.00 90.25 197 MET A C 1
ATOM 1345 O O . MET A 1 197 ? -13.708 2.626 -4.503 1.00 90.25 197 MET A O 1
ATOM 1349 N N . THR A 1 198 ? -15.058 0.940 -5.086 1.00 92.44 198 THR A N 1
ATOM 1350 C CA . THR A 1 198 ? -16.052 1.220 -4.042 1.00 92.44 198 THR A CA 1
ATOM 1351 C C . THR A 1 198 ? -15.727 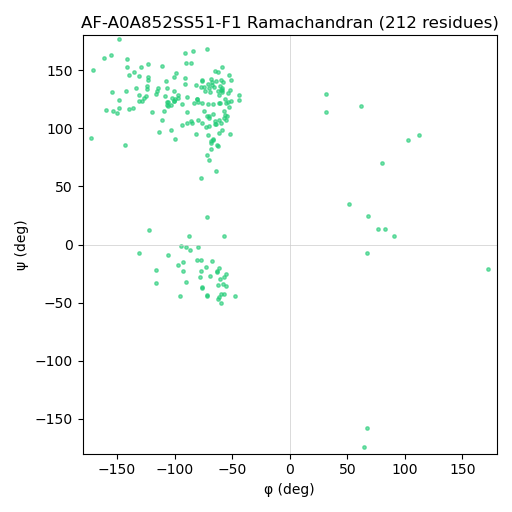0.429 -2.781 1.00 92.44 198 THR A C 1
ATOM 1353 O O . THR A 1 198 ? -15.598 -0.796 -2.824 1.00 92.44 198 THR A O 1
ATOM 1356 N N . VAL A 1 199 ? -15.639 1.121 -1.644 1.00 92.94 199 VAL A N 1
ATOM 1357 C CA . VAL A 1 199 ? -15.462 0.484 -0.336 1.00 92.94 199 VAL A CA 1
ATOM 1358 C C . VAL A 1 199 ? -16.750 -0.246 0.046 1.00 92.94 199 VAL A C 1
ATOM 1360 O O . VAL A 1 199 ? -17.793 0.367 0.267 1.00 92.94 199 VAL A O 1
ATOM 1363 N N . GLY A 1 200 ? -16.689 -1.580 0.052 1.00 90.88 200 GLY A N 1
ATOM 1364 C CA . GLY A 1 200 ? -17.837 -2.436 0.340 1.00 90.88 200 GLY A CA 1
ATOM 1365 C C . GLY A 1 200 ? -18.259 -2.418 1.811 1.00 90.88 200 GLY A C 1
ATOM 1366 O O . GLY A 1 200 ? -17.527 -1.976 2.696 1.00 90.88 200 GLY A O 1
ATOM 1367 N N . THR A 1 201 ? -19.437 -2.973 2.093 1.00 89.94 201 THR A N 1
ATOM 1368 C CA . THR A 1 201 ? -19.943 -3.114 3.465 1.00 89.94 201 THR A CA 1
ATOM 1369 C C . THR A 1 201 ? -19.000 -3.963 4.322 1.00 89.94 201 THR A C 1
ATOM 1371 O O . THR A 1 201 ? -18.583 -5.051 3.912 1.00 89.94 201 THR A O 1
ATOM 1374 N N . GLY A 1 202 ? -18.697 -3.491 5.531 1.00 91.56 202 GLY A N 1
ATOM 1375 C CA . GLY A 1 202 ? -17.790 -4.165 6.466 1.00 91.56 202 GLY A CA 1
ATOM 1376 C C . GLY A 1 202 ? -16.321 -3.757 6.335 1.00 91.56 202 GLY A C 1
ATOM 1377 O O . GLY A 1 202 ? -15.482 -4.372 6.982 1.00 91.56 202 GLY A O 1
ATOM 1378 N N . TRP A 1 203 ? -16.019 -2.752 5.515 1.00 95.12 203 TRP A N 1
ATOM 1379 C CA . TRP A 1 203 ? -14.754 -2.024 5.534 1.00 95.12 203 TRP A CA 1
ATOM 1380 C C . TRP A 1 203 ? -14.978 -0.628 6.120 1.00 95.12 203 TRP A C 1
ATOM 1382 O O . TRP A 1 203 ? -15.989 0.012 5.831 1.00 95.12 203 TRP A O 1
ATOM 1392 N N . VAL A 1 204 ? -14.036 -0.158 6.931 1.00 94.06 204 VAL A N 1
ATOM 1393 C CA . VAL A 1 204 ? -14.042 1.176 7.538 1.00 94.06 204 VAL A CA 1
ATOM 1394 C C . VAL A 1 204 ? -12.938 2.002 6.878 1.00 94.06 204 VAL A C 1
ATOM 1396 O O . VAL A 1 204 ? -11.772 1.627 7.005 1.00 94.06 204 VAL A O 1
ATOM 1399 N N . PRO A 1 205 ? -13.258 3.084 6.144 1.00 93.12 205 PRO A N 1
ATOM 1400 C CA . PRO A 1 205 ? -12.243 3.932 5.532 1.00 93.12 205 PRO A CA 1
ATOM 1401 C C . PRO A 1 205 ? -11.487 4.701 6.617 1.00 93.12 205 PRO A C 1
ATOM 1403 O O . PRO A 1 205 ? -12.100 5.309 7.494 1.00 93.12 205 PRO A O 1
ATOM 1406 N N . ILE A 1 206 ? -10.161 4.677 6.538 1.00 91.69 206 ILE A N 1
ATOM 1407 C CA . ILE A 1 206 ? -9.270 5.366 7.482 1.00 91.69 206 ILE A CA 1
ATOM 1408 C C . ILE A 1 206 ? -8.447 6.470 6.815 1.00 91.69 206 ILE A C 1
ATOM 1410 O O . ILE A 1 206 ? -8.021 7.419 7.464 1.00 91.69 206 ILE A O 1
ATOM 1414 N N . ALA A 1 207 ? -8.276 6.374 5.498 1.00 91.50 207 ALA A N 1
ATOM 1415 C CA . ALA A 1 207 ? -7.675 7.385 4.645 1.00 91.50 207 ALA A CA 1
ATOM 1416 C C . ALA A 1 207 ? -8.328 7.317 3.258 1.00 91.50 207 ALA A C 1
ATOM 1418 O O . ALA A 1 207 ? -9.151 6.442 2.993 1.00 91.50 207 ALA A O 1
ATOM 1419 N N . GLN A 1 208 ? -7.954 8.220 2.350 1.00 89.75 208 GLN A N 1
ATOM 1420 C CA . GLN A 1 208 ? -8.564 8.297 1.016 1.00 89.75 208 GLN A CA 1
ATOM 1421 C C . GLN A 1 208 ? -8.498 6.975 0.228 1.00 89.75 208 GLN A C 1
ATOM 1423 O O . GLN A 1 208 ? -9.419 6.663 -0.523 1.00 89.75 208 GLN A O 1
ATOM 1428 N N . ASN A 1 209 ? -7.411 6.222 0.394 1.00 93.75 209 ASN A N 1
ATOM 1429 C CA . ASN A 1 209 ? -7.135 4.995 -0.349 1.00 93.75 209 ASN A CA 1
ATOM 1430 C C . ASN A 1 209 ? -6.948 3.783 0.566 1.00 93.75 209 ASN A C 1
ATOM 1432 O O . ASN A 1 209 ? -6.455 2.755 0.115 1.00 93.75 209 ASN A O 1
ATOM 1436 N N . ILE A 1 210 ? -7.292 3.899 1.851 1.00 94.56 210 ILE A N 1
ATOM 1437 C CA . ILE A 1 210 ? -7.073 2.826 2.818 1.00 94.56 210 ILE A CA 1
ATOM 1438 C C . ILE A 1 210 ? -8.346 2.572 3.608 1.00 94.56 210 ILE A C 1
ATOM 1440 O O . ILE A 1 210 ? -8.921 3.484 4.209 1.00 94.56 210 ILE A O 1
ATOM 1444 N N . ALA A 1 211 ? -8.745 1.305 3.649 1.00 95.31 211 ALA A N 1
ATOM 1445 C CA . ALA A 1 211 ? -9.840 0.829 4.473 1.00 95.31 211 ALA A CA 1
ATOM 1446 C C . ALA A 1 211 ? -9.425 -0.386 5.308 1.00 95.31 211 ALA A C 1
ATOM 1448 O O . ALA A 1 211 ? -8.557 -1.165 4.916 1.00 95.31 211 ALA A O 1
ATOM 1449 N N . VAL A 1 212 ? -10.074 -0.566 6.454 1.00 94.44 212 VAL A N 1
ATOM 1450 C CA . VAL A 1 212 ? -9.756 -1.613 7.430 1.00 94.44 212 VAL A CA 1
ATOM 1451 C C . VAL A 1 212 ? -10.967 -2.490 7.697 1.00 94.44 212 VAL A C 1
ATOM 1453 O O . VAL A 1 212 ? -12.102 -2.017 7.716 1.00 94.44 212 VAL A O 1
ATOM 1456 N N . LYS A 1 213 ? -10.724 -3.780 7.913 1.00 93.94 213 LYS A N 1
ATOM 1457 C CA . LYS A 1 213 ? -11.725 -4.763 8.308 1.00 93.94 213 LYS A CA 1
ATOM 1458 C C . LYS A 1 213 ? -11.173 -5.654 9.415 1.00 93.94 213 LYS A C 1
ATOM 1460 O O . LYS A 1 213 ? -10.208 -6.377 9.173 1.00 93.94 213 LYS A O 1
ATOM 1465 N N . ALA A 1 214 ? -11.804 -5.598 10.585 1.00 88.19 214 ALA A N 1
ATOM 1466 C CA . ALA A 1 214 ? -11.614 -6.566 11.664 1.00 88.19 214 ALA A CA 1
ATOM 1467 C C . ALA A 1 214 ? -12.397 -7.862 11.387 1.00 88.19 214 ALA A C 1
ATOM 1469 O O . ALA A 1 214 ? -13.418 -7.803 10.653 1.00 88.19 214 ALA A O 1
#